Protein AF-0000000080392098 (afdb_homodimer)

Foldseek 3Di:
DPPPPVVVVVVVVVVVVVVVVVVVLQVLLVVLLVVLLVLLVVLQVQLVCQQVPVVVVVCLQQVPPPDVPCCVDDPVVVVSSVVSNVSSVVSNVVSVVSNVLSVDQDLVVSLVVLVVLLVVLVVVLVVLVCCLVPPVRPPDPSSVVVSVVSVVSNVVSVCCNPPNDSSSSGDDD/DPPPVVVVVVVVVVVVVVVVVVVVLQVLLVVLLVVLLVLLVVLQVQLVCQQPPVVVVVCLQQVPPPDVPCCVPDPVVVVSSVVSNVSSVVSNVVSVVSNVLSVDQDLVVSLVVLVVLLVVLVVVLVVLVCCLVPPPRPPDPSSVVVSVVSVVSNVVSVCCNPPNDSSSSGDDD

Secondary structure (DSSP, 8-state):
-GGGHHHHHHHHHHHHHHHHHHHHHHHHHHHHHHHHHHHHHHHHHHHHHHHH-HHHHHHHHH--SS-TTGGG--HHHHHHHHHHHHHHHHHHHHHHHHHHHHT---HHHHHHHHHHHHHHHHHHHHHHHHHHHHS-----HHHHHHHHHHHHHHHHHHHHHHHS-GGGGS---/-GGGHHHHHHHHHHHHHHHHHHHHHHHHHHHHHHHHHHHHHHHHHHHHHHHH-HHHHHHHHH--SS-TTGGG--HHHHHHHHHHHHHHHHHHHHHHHHHHHHT---HHHHHHHHHHHHHHHHHHHHHHHHHHHHS-----HHHHHHHHHHHHHHHHHHHHHHHS-GGGGS---

Structure (mmCIF, N/CA/C/O backbone):
data_AF-0000000080392098-model_v1
#
loop_
_entity.id
_entity.type
_entity.pdbx_description
1 polymer 'Uncharacterized protein'
#
loop_
_atom_site.group_PDB
_atom_site.id
_atom_site.type_symbol
_atom_site.label_atom_id
_atom_site.label_alt_id
_atom_site.label_comp_id
_atom_site.label_asym_id
_atom_site.label_entity_id
_atom_site.label_seq_id
_atom_site.pdbx_PDB_ins_code
_atom_site.Cartn_x
_atom_site.Cartn_y
_atom_site.Cartn_z
_atom_site.occupancy
_atom_site.B_iso_or_equiv
_atom_site.auth_seq_id
_atom_site.auth_comp_id
_atom_site.auth_asym_id
_atom_site.auth_atom_id
_atom_site.pdbx_PDB_model_num
ATOM 1 N N . MET A 1 1 ? 36.844 56.594 5.672 1 34.72 1 MET A N 1
ATOM 2 C CA . MET A 1 1 ? 35.688 56.562 4.781 1 34.72 1 MET A CA 1
ATOM 3 C C . MET A 1 1 ? 35.5 55.188 4.164 1 34.72 1 MET A C 1
ATOM 5 O O . MET A 1 1 ? 34.594 55 3.354 1 34.72 1 MET A O 1
ATOM 9 N N . HIS A 1 2 ? 36.469 54.281 4.281 1 44.84 2 HIS A N 1
ATOM 10 C CA . HIS A 1 2 ? 36.5 53 3.561 1 44.84 2 HIS A CA 1
ATOM 11 C C . HIS A 1 2 ? 35.688 51.938 4.27 1 44.84 2 HIS A C 1
ATOM 13 O O . HIS A 1 2 ? 35.625 50.781 3.826 1 44.84 2 HIS A O 1
ATOM 19 N N . ARG A 1 3 ? 35.125 52.219 5.461 1 53.5 3 ARG A N 1
ATOM 20 C CA . ARG A 1 3 ? 34.469 51.125 6.16 1 53.5 3 ARG A CA 1
ATOM 21 C C . ARG A 1 3 ? 33.062 50.875 5.617 1 53.5 3 ARG A C 1
ATOM 23 O O . ARG A 1 3 ? 32.344 49.969 6.051 1 53.5 3 ARG A O 1
ATOM 30 N N . MET A 1 4 ? 32.562 51.875 4.793 1 52.41 4 MET A N 1
ATOM 31 C CA . MET A 1 4 ? 31.156 51.719 4.441 1 52.41 4 MET A CA 1
ATOM 32 C C . MET A 1 4 ? 30.969 50.656 3.363 1 52.41 4 MET A C 1
ATOM 34 O O . MET A 1 4 ? 29.844 50.312 3.018 1 52.41 4 MET A O 1
ATOM 38 N N . SER A 1 5 ? 32 50.219 2.641 1 55.28 5 SER A N 1
ATOM 39 C CA . SER A 1 5 ? 31.75 49.406 1.457 1 55.28 5 SER A CA 1
ATOM 40 C C . SER A 1 5 ? 31.562 47.938 1.829 1 55.28 5 SER A C 1
ATOM 42 O O . SER A 1 5 ? 31.078 47.156 1.015 1 55.28 5 SER A O 1
ATOM 44 N N . SER A 1 6 ? 31.938 47.562 3.096 1 61.12 6 SER A N 1
ATOM 45 C CA . SER A 1 6 ? 31.906 46.125 3.365 1 61.12 6 SER A CA 1
ATOM 46 C C . SER A 1 6 ? 30.5 45.688 3.795 1 61.12 6 SER A C 1
ATOM 48 O O . SER A 1 6 ? 30.141 44.5 3.611 1 61.12 6 SER A O 1
ATOM 50 N N . THR A 1 7 ? 29.641 46.75 4.277 1 60.69 7 THR A N 1
ATOM 51 C CA . THR A 1 7 ? 28.328 46.344 4.785 1 60.69 7 THR A CA 1
ATOM 52 C C . THR A 1 7 ? 27.344 46.125 3.641 1 60.69 7 THR A C 1
ATOM 54 O O . THR A 1 7 ? 26.516 45.188 3.705 1 60.69 7 THR A O 1
ATOM 57 N N . SER A 1 8 ? 27.578 46.812 2.451 1 58.72 8 SER A N 1
ATOM 58 C CA . SER A 1 8 ? 26.641 46.688 1.34 1 58.72 8 SER A CA 1
ATOM 59 C C . SER A 1 8 ? 26.844 45.375 0.598 1 58.72 8 SER A C 1
ATOM 61 O O . SER A 1 8 ? 25.875 44.781 0.132 1 58.72 8 SER A O 1
ATOM 63 N N . ALA A 1 9 ? 28.078 44.938 0.592 1 60.53 9 ALA A N 1
ATOM 64 C CA . ALA A 1 9 ? 28.391 43.719 -0.122 1 60.53 9 ALA A CA 1
ATOM 65 C C . ALA A 1 9 ? 27.859 42.5 0.635 1 60.53 9 ALA A C 1
ATOM 67 O O . ALA A 1 9 ? 27.406 41.531 0.025 1 60.53 9 ALA A O 1
ATOM 68 N N . ARG A 1 10 ? 27.75 42.625 1.92 1 59.28 10 ARG A N 1
ATOM 69 C CA . ARG A 1 10 ? 27.25 41.5 2.709 1 59.28 10 ARG A CA 1
ATOM 70 C C . ARG A 1 10 ? 25.734 41.375 2.602 1 59.28 10 ARG A C 1
ATOM 72 O O . ARG A 1 10 ? 25.188 40.281 2.557 1 59.28 10 ARG A O 1
ATOM 79 N N . ALA A 1 11 ? 25.094 42.562 2.414 1 61.44 11 ALA A N 1
ATOM 80 C CA . ALA A 1 11 ? 23.641 42.531 2.297 1 61.44 11 ALA A CA 1
ATOM 81 C C . ALA A 1 11 ? 23.203 41.969 0.951 1 61.44 11 ALA A C 1
ATOM 83 O O . ALA A 1 11 ? 22.219 41.219 0.872 1 61.44 11 ALA A O 1
ATOM 84 N N . HIS A 1 12 ? 23.953 42.156 -0.129 1 59.38 12 HIS A N 1
ATOM 85 C CA . HIS A 1 12 ? 23.625 41.625 -1.442 1 59.38 12 HIS A CA 1
ATOM 86 C C . HIS A 1 12 ? 23.906 40.125 -1.505 1 59.38 12 HIS A C 1
ATOM 88 O O . HIS A 1 12 ? 23.156 39.375 -2.145 1 59.38 12 HIS A O 1
ATOM 94 N N . SER A 1 13 ? 24.875 39.719 -0.679 1 59.41 13 SER A N 1
ATOM 95 C CA . SER A 1 13 ? 25.203 38.281 -0.704 1 59.41 13 SER A CA 1
ATOM 96 C C . SER A 1 13 ? 24.172 37.469 0.091 1 59.41 13 SER A C 1
ATOM 98 O O . SER A 1 13 ? 23.828 36.375 -0.297 1 59.41 13 SER A O 1
ATOM 100 N N . SER A 1 14 ? 23.688 38.125 1.201 1 58.5 14 SER A N 1
ATOM 101 C CA . SER A 1 14 ? 22.734 37.375 2.023 1 58.5 14 SER A CA 1
ATOM 102 C C . SER A 1 14 ? 21.375 37.25 1.323 1 58.5 14 SER A C 1
ATOM 104 O O . SER A 1 14 ? 20.719 36.219 1.419 1 58.5 14 SER A O 1
ATOM 106 N N . THR A 1 15 ? 21 38.344 0.592 1 59.75 15 THR A N 1
ATOM 107 C CA . THR A 1 15 ? 19.734 38.312 -0.123 1 59.75 15 THR A CA 1
ATOM 108 C C . THR A 1 15 ? 19.797 37.344 -1.302 1 59.75 15 THR A C 1
ATOM 110 O O . THR A 1 15 ? 18.844 36.625 -1.582 1 59.75 15 THR A O 1
ATOM 113 N N . PHE A 1 16 ? 20.984 37.344 -2.021 1 55.75 16 PHE A N 1
ATOM 114 C CA . PHE A 1 16 ? 21.141 36.438 -3.148 1 55.75 16 PHE A CA 1
ATOM 115 C C . PHE A 1 16 ? 21.172 34.969 -2.676 1 55.75 16 PHE A C 1
ATOM 117 O O . PHE A 1 16 ? 20.547 34.094 -3.285 1 55.75 16 PHE A O 1
ATOM 124 N N . SER A 1 17 ? 21.797 34.75 -1.521 1 54.59 17 SER A N 1
ATOM 125 C CA . SER A 1 17 ? 21.891 33.406 -0.989 1 54.59 17 SER A CA 1
ATOM 126 C C . SER A 1 17 ? 20.547 32.906 -0.459 1 54.59 17 SER A C 1
ATOM 128 O O . SER A 1 17 ? 20.156 31.766 -0.704 1 54.59 17 SER A O 1
ATOM 130 N N . ALA A 1 18 ? 19.875 33.875 0.131 1 55.78 18 ALA A N 1
ATOM 131 C CA . ALA A 1 18 ? 18.562 33.5 0.654 1 55.78 18 ALA A CA 1
ATOM 132 C C . ALA A 1 18 ? 17.562 33.25 -0.478 1 55.78 18 ALA A C 1
ATOM 134 O O . ALA A 1 18 ? 16.781 32.312 -0.435 1 55.78 18 ALA A O 1
ATOM 135 N N . GLY A 1 19 ? 17.562 34.094 -1.526 1 52.34 19 GLY A N 1
ATOM 136 C CA . GLY A 1 19 ? 16.719 33.938 -2.697 1 52.34 19 GLY A CA 1
ATOM 137 C C . GLY A 1 19 ? 17 32.625 -3.451 1 52.34 19 GLY A C 1
ATOM 138 O O . GLY A 1 19 ? 16.062 31.953 -3.887 1 52.34 19 GLY A O 1
ATOM 139 N N . SER A 1 20 ? 18.281 32.375 -3.678 1 55.34 20 SER A N 1
ATOM 140 C CA . SER A 1 20 ? 18.688 31.156 -4.355 1 55.34 20 SER A CA 1
ATOM 141 C C . SER A 1 20 ? 18.25 29.922 -3.572 1 55.34 20 SER A C 1
ATOM 143 O O . SER A 1 20 ? 17.766 28.953 -4.152 1 55.34 20 SER A O 1
ATOM 145 N N . PHE A 1 21 ? 18.5 30.047 -2.305 1 52.41 21 PHE A N 1
ATOM 146 C CA . PHE A 1 21 ? 18.125 28.938 -1.448 1 52.41 21 PHE A CA 1
ATOM 147 C C . PHE A 1 21 ? 16.609 28.734 -1.441 1 52.41 21 PHE A C 1
ATOM 149 O O . PHE A 1 21 ? 16.109 27.609 -1.536 1 52.41 21 PHE A O 1
ATOM 156 N N . PHE A 1 22 ? 15.891 29.891 -1.349 1 56 22 PHE A N 1
ATOM 157 C CA . PHE A 1 22 ? 14.43 29.859 -1.368 1 56 22 PHE A CA 1
ATOM 158 C C . PHE A 1 22 ? 13.922 29.375 -2.723 1 56 22 PHE A C 1
ATOM 160 O O . PHE A 1 22 ? 12.93 28.656 -2.799 1 56 22 PHE A O 1
ATOM 167 N N . GLY A 1 23 ? 14.562 29.844 -3.797 1 56.72 23 GLY A N 1
ATOM 168 C CA . GLY A 1 23 ? 14.227 29.359 -5.125 1 56.72 23 GLY A CA 1
ATOM 169 C C . GLY A 1 23 ? 14.445 27.875 -5.293 1 56.72 23 GLY A C 1
ATOM 170 O O . GLY A 1 23 ? 13.617 27.188 -5.895 1 56.72 23 GLY A O 1
ATOM 171 N N . GLN A 1 24 ? 15.539 27.406 -4.758 1 59.41 24 GLN A N 1
ATOM 172 C CA . GLN A 1 24 ? 15.867 25.984 -4.828 1 59.41 24 GLN A CA 1
ATOM 173 C C . GLN A 1 24 ? 14.867 25.156 -4.031 1 59.41 24 GLN A C 1
ATOM 175 O O . GLN A 1 24 ? 14.445 24.094 -4.48 1 59.41 24 GLN A O 1
ATOM 180 N N . GLY A 1 25 ? 14.547 25.766 -2.898 1 64.06 25 GLY A N 1
ATOM 181 C CA . GLY A 1 25 ? 13.555 25.078 -2.078 1 64.06 25 GLY A CA 1
ATOM 182 C C . GLY A 1 25 ? 12.195 24.984 -2.748 1 64.06 25 GLY A C 1
ATOM 183 O O . GLY A 1 25 ? 11.531 23.953 -2.652 1 64.06 25 GLY A O 1
ATOM 184 N N . ARG A 1 26 ? 11.836 26.125 -3.393 1 73.56 26 ARG A N 1
ATOM 185 C CA . ARG A 1 26 ? 10.547 26.141 -4.086 1 73.56 26 ARG A CA 1
ATOM 186 C C . ARG A 1 26 ? 10.555 25.156 -5.254 1 73.56 26 ARG A C 1
ATOM 188 O O . ARG A 1 26 ? 9.555 24.469 -5.504 1 73.56 26 ARG A O 1
ATOM 195 N N . ASP A 1 27 ? 11.664 25.203 -5.91 1 77.75 27 ASP A N 1
ATOM 196 C CA . ASP A 1 27 ? 11.766 24.281 -7.039 1 77.75 27 ASP A CA 1
ATOM 197 C C . ASP A 1 27 ? 11.734 22.828 -6.566 1 77.75 27 ASP A C 1
ATOM 199 O O . ASP A 1 27 ? 11.094 21.984 -7.191 1 77.75 27 ASP A O 1
ATOM 203 N N . ALA A 1 28 ? 12.422 22.609 -5.516 1 77.44 28 ALA A N 1
ATOM 204 C CA . ALA A 1 28 ? 12.453 21.25 -4.961 1 77.44 28 ALA A CA 1
ATOM 205 C C . ALA A 1 28 ? 11.062 20.812 -4.512 1 77.44 28 ALA A C 1
ATOM 207 O O . ALA A 1 28 ? 10.672 19.656 -4.699 1 77.44 28 ALA A O 1
ATOM 208 N N . LYS A 1 29 ? 10.344 21.75 -4.031 1 82.25 29 LYS A N 1
ATOM 209 C CA . LYS A 1 29 ? 8.969 21.453 -3.615 1 82.25 29 LYS A CA 1
ATOM 210 C C . LYS A 1 29 ? 8.094 21.109 -4.812 1 82.25 29 LYS A C 1
ATOM 212 O O . LYS A 1 29 ? 7.281 20.188 -4.75 1 82.25 29 LYS A O 1
ATOM 217 N N . LYS A 1 30 ? 8.25 21.906 -5.777 1 84.88 30 LYS A N 1
ATOM 218 C CA . LYS A 1 30 ? 7.488 21.641 -6.996 1 84.88 30 LYS A CA 1
ATOM 219 C C . LYS A 1 30 ? 7.859 20.281 -7.586 1 84.88 30 LYS A C 1
ATOM 221 O O . LYS A 1 30 ? 7 19.578 -8.117 1 84.88 30 LYS A O 1
ATOM 226 N N . ARG A 1 31 ? 9.094 19.953 -7.473 1 85.12 31 ARG A N 1
ATOM 227 C CA . ARG A 1 31 ? 9.555 18.672 -8.008 1 85.12 31 ARG A CA 1
ATOM 228 C C . ARG A 1 31 ? 8.969 17.5 -7.215 1 85.12 31 ARG A C 1
ATOM 230 O O . ARG A 1 31 ? 8.539 16.516 -7.801 1 85.12 31 ARG A O 1
ATOM 237 N N . VAL A 1 32 ? 8.914 17.656 -5.945 1 86.56 32 VAL A N 1
ATOM 238 C CA . VAL A 1 32 ? 8.344 16.594 -5.121 1 86.56 32 VAL A CA 1
ATOM 239 C C . VAL A 1 32 ? 6.848 16.469 -5.406 1 86.56 32 VAL A C 1
ATOM 241 O O . VAL A 1 32 ? 6.324 15.359 -5.523 1 86.56 32 VAL A O 1
ATOM 244 N N . ASN A 1 33 ? 6.254 17.578 -5.578 1 89.44 33 ASN A N 1
ATOM 245 C CA . ASN A 1 33 ? 4.828 17.562 -5.895 1 89.44 33 ASN A CA 1
ATOM 246 C C . ASN A 1 33 ? 4.562 16.906 -7.246 1 89.44 33 ASN A C 1
ATOM 248 O O . ASN A 1 33 ? 3.578 16.188 -7.402 1 89.44 33 ASN A O 1
ATOM 252 N N . LYS A 1 34 ? 5.41 17.25 -8.148 1 89.69 34 LYS A N 1
ATOM 253 C CA . LYS A 1 34 ? 5.277 16.609 -9.461 1 89.69 34 LYS A CA 1
ATOM 254 C C . LYS A 1 34 ? 5.52 15.109 -9.367 1 89.69 34 LYS A C 1
ATOM 256 O O . LYS A 1 34 ? 4.809 14.32 -9.984 1 89.69 34 LYS A O 1
ATOM 261 N N . LEU A 1 35 ? 6.504 14.703 -8.648 1 90.31 35 LEU A N 1
ATOM 262 C CA . LEU A 1 35 ? 6.785 13.281 -8.438 1 90.31 35 LEU A CA 1
ATOM 263 C C . LEU A 1 35 ? 5.586 12.578 -7.812 1 90.31 35 LEU A C 1
ATOM 265 O O . LEU A 1 35 ? 5.184 11.508 -8.273 1 90.31 35 LEU A O 1
ATOM 269 N N . PHE A 1 36 ? 5.039 13.203 -6.809 1 92.75 36 PHE A N 1
ATOM 270 C CA . PHE A 1 36 ? 3.863 12.633 -6.164 1 92.75 36 PHE A CA 1
ATOM 271 C C . PHE A 1 36 ? 2.705 12.516 -7.145 1 92.75 36 PHE A C 1
ATOM 273 O O . PHE A 1 36 ? 1.995 11.508 -7.164 1 92.75 36 PHE A O 1
ATOM 280 N N . ALA A 1 37 ? 2.533 13.539 -7.969 1 92.81 37 ALA A N 1
ATOM 281 C CA . ALA A 1 37 ? 1.422 13.539 -8.922 1 92.81 37 ALA A CA 1
ATOM 282 C C . ALA A 1 37 ? 1.58 12.43 -9.953 1 92.81 37 ALA A C 1
ATOM 284 O O . ALA A 1 37 ? 0.632 11.688 -10.227 1 92.81 37 ALA A O 1
ATOM 285 N N . ILE A 1 38 ? 2.75 12.336 -10.477 1 92.88 38 ILE A N 1
ATOM 286 C CA . ILE A 1 38 ? 3.027 11.312 -11.477 1 92.88 38 ILE A CA 1
ATOM 287 C C . ILE A 1 38 ? 2.895 9.93 -10.844 1 92.88 38 ILE A C 1
ATOM 289 O O . ILE A 1 38 ? 2.25 9.039 -11.406 1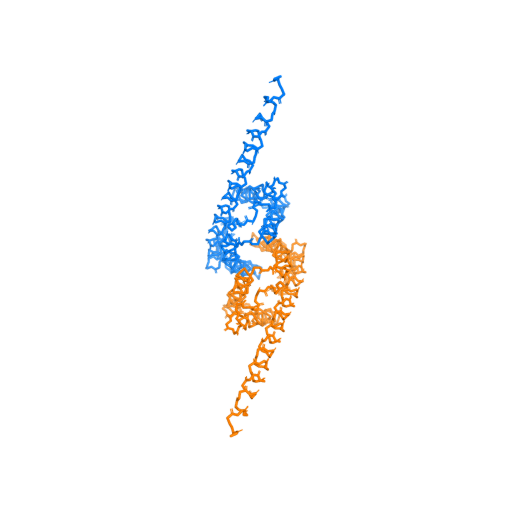 92.88 38 ILE A O 1
ATOM 293 N N . HIS A 1 39 ? 3.484 9.766 -9.727 1 93.94 39 HIS A N 1
ATOM 294 C CA . HIS A 1 39 ? 3.418 8.5 -9.016 1 93.94 39 HIS A CA 1
ATOM 295 C C . HIS A 1 39 ? 1.977 8.133 -8.672 1 93.94 39 HIS A C 1
ATOM 297 O O . HIS A 1 39 ? 1.569 6.98 -8.844 1 93.94 39 HIS A O 1
ATOM 303 N N . ALA A 1 40 ? 1.216 9.078 -8.219 1 94.88 40 ALA A N 1
ATOM 304 C CA . ALA A 1 40 ? -0.193 8.828 -7.93 1 94.88 40 ALA A CA 1
ATOM 305 C C . ALA A 1 40 ? -0.938 8.375 -9.188 1 94.88 40 ALA A C 1
ATOM 307 O O . ALA A 1 40 ? -1.761 7.461 -9.133 1 94.88 40 ALA A O 1
ATOM 308 N N . GLY A 1 41 ? -0.658 9.047 -10.336 1 94.44 41 GLY A N 1
ATOM 309 C CA . GLY A 1 41 ? -1.269 8.656 -11.594 1 94.44 41 GLY A CA 1
ATOM 310 C C . GLY A 1 41 ? -0.923 7.242 -12.016 1 94.44 41 GLY A C 1
ATOM 311 O O . GLY A 1 41 ? -1.798 6.484 -12.438 1 94.44 41 GLY A O 1
ATOM 312 N N . ILE A 1 42 ? 0.282 6.883 -11.836 1 93.06 42 ILE A N 1
ATOM 313 C CA . ILE A 1 42 ? 0.743 5.543 -12.18 1 93.06 42 ILE A CA 1
ATOM 314 C C . ILE A 1 42 ? 0.081 4.516 -11.266 1 93.06 42 ILE A C 1
ATOM 316 O O . ILE A 1 42 ? -0.42 3.49 -11.734 1 93.06 42 ILE A O 1
ATOM 320 N N . MET A 1 43 ? 0.07 4.762 -10 1 94.06 43 MET A N 1
ATOM 321 C CA . MET A 1 43 ? -0.554 3.844 -9.047 1 94.06 43 MET A CA 1
ATOM 322 C C . MET A 1 43 ? -2.043 3.686 -9.344 1 94.06 43 MET A C 1
ATOM 324 O O . MET A 1 43 ? -2.592 2.59 -9.211 1 94.06 43 MET A O 1
ATOM 328 N N . PHE A 1 44 ? -2.615 4.766 -9.719 1 95.62 44 PHE A N 1
ATOM 329 C CA . PHE A 1 44 ? -4.035 4.691 -10.039 1 95.62 44 PHE A CA 1
ATOM 330 C C . PHE A 1 44 ? -4.273 3.787 -11.242 1 95.62 44 PHE A C 1
ATOM 332 O O . PHE A 1 44 ? -5.148 2.92 -11.203 1 95.62 44 PHE A O 1
ATOM 339 N N . THR A 1 45 ? -3.502 3.955 -12.273 1 94.75 45 THR A N 1
ATOM 340 C CA . THR A 1 45 ? -3.656 3.195 -13.508 1 94.75 45 THR A CA 1
ATOM 341 C C . THR A 1 45 ? -3.328 1.722 -13.281 1 94.75 45 THR A C 1
ATOM 343 O O . THR A 1 45 ? -4.105 0.842 -13.656 1 94.75 45 THR A O 1
ATOM 346 N N . LEU A 1 46 ? -2.236 1.427 -12.602 1 92.44 46 LEU A N 1
ATOM 347 C CA . LEU A 1 46 ? -1.839 0.051 -12.328 1 92.44 46 LEU A CA 1
ATOM 348 C C . LEU A 1 46 ? -2.816 -0.615 -11.367 1 92.44 46 LEU A C 1
ATOM 350 O O . LEU A 1 46 ? -3.076 -1.816 -11.477 1 92.44 46 LEU A O 1
ATOM 354 N N . GLY A 1 47 ? -3.236 0.199 -10.414 1 94.75 47 GLY A N 1
ATOM 355 C CA . GLY A 1 47 ? -4.23 -0.325 -9.484 1 94.75 47 GLY A CA 1
ATOM 356 C C . GLY A 1 47 ? -5.516 -0.749 -10.172 1 94.75 47 GLY A C 1
ATOM 357 O O . GLY A 1 47 ? -6.043 -1.829 -9.898 1 94.75 47 GLY A O 1
ATOM 358 N N . LEU A 1 48 ? -5.945 0.084 -11.031 1 94.56 48 LEU A N 1
ATOM 359 C CA . LEU A 1 48 ? -7.16 -0.235 -11.781 1 94.56 48 LEU A CA 1
ATOM 360 C C . LEU A 1 48 ? -6.957 -1.476 -12.641 1 94.56 48 LEU A C 1
ATOM 362 O O . LEU A 1 48 ? -7.797 -2.377 -12.648 1 94.56 48 LEU A O 1
ATOM 366 N N . LEU A 1 49 ? -5.871 -1.543 -13.289 1 93.06 49 LEU A N 1
ATOM 367 C CA . LEU A 1 49 ? -5.562 -2.678 -14.156 1 93.06 49 LEU A CA 1
ATOM 368 C C . LEU A 1 49 ? -5.453 -3.963 -13.344 1 93.06 49 LEU A C 1
ATOM 370 O O . LEU A 1 49 ? -5.988 -5 -13.734 1 93.06 49 LEU A O 1
ATOM 374 N N . SER A 1 50 ? -4.809 -3.906 -12.242 1 92.31 50 SER A N 1
ATOM 375 C CA . SER A 1 50 ? -4.586 -5.074 -11.398 1 92.31 50 SER A CA 1
ATOM 376 C C . SER A 1 50 ? -5.887 -5.539 -10.742 1 92.31 50 SER A C 1
ATOM 378 O O . SER A 1 50 ? -6.125 -6.742 -10.617 1 92.31 50 SER A O 1
ATOM 380 N N . ALA A 1 51 ? -6.711 -4.633 -10.375 1 92.69 51 ALA A N 1
ATOM 381 C CA . ALA A 1 51 ? -7.953 -4.973 -9.68 1 92.69 51 ALA A CA 1
ATOM 382 C C . ALA A 1 51 ? -8.977 -5.559 -10.648 1 92.69 51 ALA A C 1
ATOM 384 O O . ALA A 1 51 ? -9.68 -6.52 -10.312 1 92.69 51 ALA A O 1
ATOM 385 N N . LEU A 1 52 ? -9.008 -5.043 -11.836 1 92.06 52 LEU A N 1
ATOM 386 C CA . LEU A 1 52 ? -10.047 -5.434 -12.781 1 92.06 52 LEU A CA 1
ATOM 387 C C . LEU A 1 52 ? -9.539 -6.508 -13.742 1 92.06 52 LEU A C 1
ATOM 389 O O . LEU A 1 52 ? -10.305 -7.379 -14.164 1 92.06 52 LEU A O 1
ATOM 393 N N . PHE A 1 53 ? -8.266 -6.461 -14.094 1 90.94 53 PHE A N 1
ATOM 394 C CA . PHE A 1 53 ? -7.68 -7.375 -15.062 1 90.94 53 PHE A CA 1
ATOM 395 C C . PHE A 1 53 ? -6.387 -7.98 -14.531 1 90.94 53 PHE A C 1
ATOM 397 O O . PHE A 1 53 ? -5.32 -7.801 -15.117 1 90.94 53 PHE A O 1
ATOM 404 N N . PRO A 1 54 ? -6.562 -8.781 -13.477 1 86.75 54 PRO A N 1
ATOM 405 C CA . PRO A 1 54 ? -5.344 -9.336 -12.883 1 86.75 54 PRO A CA 1
ATOM 406 C C . PRO A 1 54 ? -4.555 -10.211 -13.859 1 86.75 54 PRO A C 1
ATOM 408 O O . PRO A 1 54 ? -3.34 -10.359 -13.719 1 86.75 54 PRO A O 1
ATOM 411 N N . GLU A 1 55 ? -5.172 -10.727 -14.922 1 84.31 55 GLU A N 1
ATOM 412 C CA . GLU A 1 55 ? -4.539 -11.602 -15.906 1 84.31 55 GLU A CA 1
ATOM 413 C C . GLU A 1 55 ? -3.453 -10.859 -16.688 1 84.31 55 GLU A C 1
ATOM 415 O O . GLU A 1 55 ? -2.445 -11.453 -17.062 1 84.31 55 GLU A O 1
ATOM 420 N N . VAL A 1 56 ? -3.658 -9.625 -16.859 1 80.81 56 VAL A N 1
ATOM 421 C CA . VAL A 1 56 ? -2.721 -8.82 -17.641 1 80.81 56 VAL A CA 1
ATOM 422 C C . VAL A 1 56 ? -1.374 -8.758 -16.922 1 80.81 56 VAL A C 1
ATOM 424 O O . VAL A 1 56 ? -0.33 -9.008 -17.531 1 80.81 56 VAL A O 1
ATOM 427 N N . LEU A 1 57 ? -1.456 -8.508 -15.68 1 79.69 57 LEU A N 1
ATOM 428 C CA . LEU A 1 57 ? -0.211 -8.352 -14.938 1 79.69 57 LEU A CA 1
ATOM 429 C C . LEU A 1 57 ? 0.462 -9.703 -14.711 1 79.69 57 LEU A C 1
ATOM 431 O O . LEU A 1 57 ? 1.69 -9.797 -14.742 1 79.69 57 LEU A O 1
ATOM 435 N N . VAL A 1 58 ? -0.36 -10.664 -14.492 1 78.94 58 VAL A N 1
ATOM 436 C CA . VAL A 1 58 ? 0.197 -12 -14.336 1 78.94 58 VAL A CA 1
ATOM 437 C C . VAL A 1 58 ? 0.891 -12.43 -15.625 1 78.94 58 VAL A C 1
ATOM 439 O O . VAL A 1 58 ? 1.971 -13.023 -15.586 1 78.94 58 VAL A O 1
ATOM 442 N N . TYR A 1 59 ? 0.256 -12.133 -16.703 1 75.38 59 TYR A N 1
ATOM 443 C CA . TYR A 1 59 ? 0.831 -12.461 -18 1 75.38 59 TYR A CA 1
ATOM 444 C C . TYR A 1 59 ? 2.145 -11.719 -18.219 1 75.38 59 TYR A C 1
ATOM 446 O O . TYR A 1 59 ? 3.113 -12.297 -18.719 1 75.38 59 TYR A O 1
ATOM 454 N N . LEU A 1 60 ? 2.115 -10.508 -17.859 1 71.81 60 LEU A N 1
ATOM 455 C CA . LEU A 1 60 ? 3.311 -9.695 -18.031 1 71.81 60 LEU A CA 1
ATOM 456 C C . LEU A 1 60 ? 4.473 -10.242 -17.203 1 71.81 60 LEU A C 1
ATOM 458 O O . LEU A 1 60 ? 5.625 -10.195 -17.641 1 71.81 60 LEU A O 1
ATOM 462 N N . LEU A 1 61 ? 4.113 -10.773 -16.109 1 70.06 61 LEU A N 1
ATOM 463 C CA . LEU A 1 61 ? 5.156 -11.273 -15.219 1 70.06 61 LEU A CA 1
ATOM 464 C C . LEU A 1 61 ? 5.52 -12.711 -15.578 1 70.06 61 LEU A C 1
ATOM 466 O O . LEU A 1 61 ? 6.625 -13.172 -15.266 1 70.06 61 LEU A O 1
ATOM 470 N N . HIS A 1 62 ? 4.559 -13.602 -15.922 1 64.62 62 HIS A N 1
ATOM 471 C CA . HIS A 1 62 ? 4.75 -15.016 -16.219 1 64.62 62 HIS A CA 1
ATOM 472 C C . HIS A 1 62 ? 5.055 -15.227 -17.703 1 64.62 62 HIS A C 1
ATOM 474 O O . HIS A 1 62 ? 5.703 -16.203 -18.078 1 64.62 62 HIS A O 1
ATOM 480 N N . HIS A 1 63 ? 5.328 -14.398 -18.656 1 51.56 63 HIS A N 1
ATOM 481 C CA . HIS A 1 63 ? 5.336 -14.555 -20.094 1 51.56 63 HIS A CA 1
ATOM 482 C C . HIS A 1 63 ? 5.152 -16.016 -20.5 1 51.56 63 HIS A C 1
ATOM 484 O O . HIS A 1 63 ? 5.41 -16.391 -21.641 1 51.56 63 HIS A O 1
ATOM 490 N N . SER A 1 64 ? 5.426 -17.031 -19.688 1 45.94 64 SER A N 1
ATOM 491 C CA . SER A 1 64 ? 5.555 -18.234 -20.484 1 45.94 64 SER A CA 1
ATOM 492 C C . SER A 1 64 ? 4.359 -18.422 -21.422 1 45.94 64 SER A C 1
ATOM 494 O O . SER A 1 64 ? 3.254 -17.969 -21.109 1 45.94 64 SER A O 1
ATOM 496 N N . SER A 1 65 ? 4.77 -18.469 -22.75 1 37.69 65 SER A N 1
ATOM 497 C CA . SER A 1 65 ? 4.023 -18.938 -23.906 1 37.69 65 SER A CA 1
ATOM 498 C C . SER A 1 65 ? 2.896 -19.875 -23.5 1 37.69 65 SER A C 1
ATOM 500 O O . SER A 1 65 ? 2.115 -20.312 -24.344 1 37.69 65 SER A O 1
ATOM 502 N N . ASP A 1 66 ? 3.154 -20.609 -22.5 1 40.09 66 ASP A N 1
ATOM 503 C CA . ASP A 1 66 ? 2.117 -21.625 -22.453 1 40.09 66 ASP A CA 1
ATOM 504 C C . ASP A 1 66 ? 0.755 -21.016 -22.141 1 40.09 66 ASP A C 1
ATOM 506 O O . ASP A 1 66 ? 0.66 -20.078 -21.344 1 40.09 66 ASP A O 1
ATOM 510 N N . GLY A 1 67 ? -0.121 -20.922 -23.062 1 35.75 67 GLY A N 1
ATOM 511 C CA . GLY A 1 67 ? -1.507 -20.516 -23.219 1 35.75 67 GLY A CA 1
ATOM 512 C C . GLY A 1 67 ? -2.191 -20.203 -21.891 1 35.75 67 GLY A C 1
ATOM 513 O O . GLY A 1 67 ? -1.824 -20.75 -20.859 1 35.75 67 GLY A O 1
ATOM 514 N N . PHE A 1 68 ? -2.605 -18.828 -21.688 1 40.59 68 PHE A N 1
ATOM 515 C CA . PHE A 1 68 ? -3.643 -18.453 -20.734 1 40.59 68 PHE A CA 1
ATOM 516 C C . PHE A 1 68 ? -4.438 -19.672 -20.297 1 40.59 68 PHE A C 1
ATOM 518 O O . PHE A 1 68 ? -5.438 -19.547 -19.594 1 40.59 68 PHE A O 1
ATOM 525 N N . HIS A 1 69 ? -4.277 -20.594 -21.172 1 36.09 69 HIS A N 1
ATOM 526 C CA . HIS A 1 69 ? -5.289 -21.641 -21.125 1 36.09 69 HIS A CA 1
ATOM 527 C C . HIS A 1 69 ? -5.41 -22.234 -19.719 1 36.09 69 HIS A C 1
ATOM 529 O O . HIS A 1 69 ? -6.336 -23 -19.438 1 36.09 69 HIS A O 1
ATOM 535 N N . SER A 1 70 ? -4.281 -22.516 -19.031 1 40.47 70 SER A N 1
ATOM 536 C CA . SER A 1 70 ? -4.691 -23.484 -18.031 1 40.47 70 SER A CA 1
ATOM 537 C C . SER A 1 70 ? -5.332 -22.812 -16.828 1 40.47 70 SER A C 1
ATOM 539 O O . SER A 1 70 ? -4.637 -22.422 -15.883 1 40.47 70 SER A O 1
ATOM 541 N N . ARG A 1 71 ? -6.105 -21.656 -16.984 1 44.28 71 ARG A N 1
ATOM 542 C CA . ARG A 1 71 ? -7.133 -21.375 -15.984 1 44.28 71 ARG A CA 1
ATOM 543 C C . ARG A 1 71 ? -7.234 -22.531 -14.977 1 44.28 71 ARG A C 1
ATOM 545 O O . ARG A 1 71 ? -7.836 -22.375 -13.914 1 44.28 71 ARG A O 1
ATOM 552 N N . HIS A 1 72 ? -6.992 -23.578 -15.672 1 39.78 72 HIS A N 1
ATOM 553 C CA . HIS A 1 72 ? -7.051 -24.812 -14.898 1 39.78 72 HIS A CA 1
ATOM 554 C C . HIS A 1 72 ? -5.879 -24.906 -13.922 1 39.78 72 HIS A C 1
ATOM 556 O O . HIS A 1 72 ? -5.559 -25.984 -13.43 1 39.78 72 HIS A O 1
ATOM 562 N N . GLU A 1 73 ? -4.953 -23.859 -14.148 1 50.25 73 GLU A N 1
ATOM 563 C CA . GLU A 1 73 ? -3.801 -24.109 -13.289 1 50.25 73 GLU A CA 1
ATOM 564 C C . GLU A 1 73 ? -4.219 -24.203 -11.82 1 50.25 73 GLU A C 1
ATOM 566 O O . GLU A 1 73 ? -5.281 -23.703 -11.445 1 50.25 73 GLU A O 1
ATOM 571 N N . GLY A 1 74 ? -3.623 -24.969 -11.133 1 59.53 74 GLY A N 1
ATOM 572 C CA . GLY A 1 74 ? -3.789 -25.453 -9.773 1 59.53 74 GLY A CA 1
ATOM 573 C C . GLY A 1 74 ? -4.07 -24.344 -8.773 1 59.53 74 GLY A C 1
ATOM 574 O O . GLY A 1 74 ? -4.398 -23.219 -9.156 1 59.53 74 GLY A O 1
ATOM 575 N N . GLY A 1 75 ? -4.297 -24.531 -7.762 1 66 75 GLY A N 1
ATOM 576 C CA . GLY A 1 75 ? -4.586 -23.75 -6.566 1 66 75 GLY A CA 1
ATOM 577 C C . GLY A 1 75 ? -3.695 -22.531 -6.422 1 66 75 GLY A C 1
ATOM 578 O O . GLY A 1 75 ? -4.168 -21.453 -6.07 1 66 75 GLY A O 1
ATOM 579 N N . THR A 1 76 ? -2.527 -22.578 -6.984 1 70.5 76 THR A N 1
ATOM 580 C CA . THR A 1 76 ? -1.569 -21.484 -6.797 1 70.5 76 THR A CA 1
ATOM 581 C C . THR A 1 76 ? -1.828 -20.359 -7.789 1 70.5 76 THR A C 1
ATOM 583 O O . THR A 1 76 ? -1.636 -19.188 -7.469 1 70.5 76 THR A O 1
ATOM 586 N N . ALA A 1 77 ? -2.277 -20.734 -9.008 1 73.62 77 ALA A N 1
ATOM 587 C CA . ALA A 1 77 ? -2.602 -19.703 -9.992 1 73.62 77 ALA A CA 1
ATOM 588 C C . ALA A 1 77 ? -3.742 -18.828 -9.5 1 73.62 77 ALA A C 1
ATOM 590 O O . ALA A 1 77 ? -3.721 -17.609 -9.695 1 73.62 77 ALA A O 1
ATOM 591 N N . ARG A 1 78 ? -4.617 -19.391 -8.898 1 78.06 78 ARG A N 1
ATOM 592 C CA . ARG A 1 78 ? -5.746 -18.641 -8.359 1 78.06 78 ARG A CA 1
ATOM 593 C C . ARG A 1 78 ? -5.285 -17.656 -7.289 1 78.06 78 ARG A C 1
ATOM 595 O O . ARG A 1 78 ? -5.797 -16.531 -7.207 1 78.06 78 ARG A O 1
ATOM 602 N N . VAL A 1 79 ? -4.301 -18.062 -6.527 1 79.5 79 VAL A N 1
ATOM 603 C CA . VAL A 1 79 ? -3.764 -17.203 -5.484 1 79.5 79 VAL A CA 1
ATOM 604 C C . VAL A 1 79 ? -3.092 -15.984 -6.125 1 79.5 79 VAL A C 1
ATOM 606 O O . VAL A 1 79 ? -3.209 -14.867 -5.621 1 79.5 79 VAL A O 1
ATOM 609 N N . ALA A 1 80 ? -2.502 -16.25 -7.223 1 82.69 80 ALA A N 1
ATOM 610 C CA . ALA A 1 80 ? -1.835 -15.148 -7.914 1 82.69 80 ALA A CA 1
ATOM 611 C C . ALA A 1 80 ? -2.846 -14.109 -8.391 1 82.69 80 ALA A C 1
ATOM 613 O O . ALA A 1 80 ? -2.631 -12.906 -8.234 1 82.69 80 ALA A O 1
ATOM 614 N N . PHE A 1 81 ? -3.992 -14.562 -8.867 1 84.06 81 PHE A N 1
ATOM 615 C CA . PHE A 1 81 ? -5 -13.648 -9.383 1 84.06 81 PHE A CA 1
ATOM 616 C C . PHE A 1 81 ? -5.656 -12.867 -8.25 1 84.06 81 PHE A C 1
ATOM 618 O O . PHE A 1 81 ? -5.84 -11.656 -8.352 1 84.06 81 PHE A O 1
ATOM 625 N N . VAL A 1 82 ? -5.906 -13.516 -7.242 1 84.44 82 VAL A N 1
ATOM 626 C CA . VAL A 1 82 ? -6.559 -12.867 -6.109 1 84.44 82 VAL A CA 1
ATOM 627 C C . VAL A 1 82 ? -5.602 -11.859 -5.469 1 84.44 82 VAL A C 1
ATOM 629 O O . VAL A 1 82 ? -6 -10.742 -5.129 1 84.44 82 VAL A O 1
ATOM 632 N N . THR A 1 83 ? -4.414 -12.25 -5.301 1 86.75 83 THR A N 1
ATOM 633 C CA . THR A 1 83 ? -3.428 -11.359 -4.699 1 86.75 83 THR A CA 1
ATOM 634 C C . THR A 1 83 ? -3.23 -10.109 -5.551 1 86.75 83 THR A C 1
ATOM 636 O O . THR A 1 83 ? -3.096 -9.008 -5.02 1 86.75 83 THR A O 1
ATOM 639 N N . MET A 1 84 ? -3.268 -10.305 -6.809 1 89.56 84 MET A N 1
ATOM 640 C CA . MET A 1 84 ? -3.109 -9.164 -7.699 1 89.56 84 MET A CA 1
ATOM 641 C C . MET A 1 84 ? -4.289 -8.203 -7.57 1 89.56 84 MET A C 1
ATOM 643 O O . MET A 1 84 ? -4.109 -6.984 -7.605 1 89.56 84 MET A O 1
ATOM 647 N N . ARG A 1 85 ? -5.445 -8.734 -7.473 1 91.19 85 ARG A N 1
ATOM 648 C CA . ARG A 1 85 ? -6.617 -7.887 -7.293 1 91.19 85 ARG A CA 1
ATOM 649 C C . ARG A 1 85 ? -6.523 -7.098 -5.988 1 91.19 85 ARG A C 1
ATOM 651 O O . ARG A 1 85 ? -6.809 -5.898 -5.961 1 91.19 85 ARG A O 1
ATOM 658 N N . VAL A 1 86 ? -6.113 -7.785 -4.965 1 90.12 86 VAL A N 1
ATOM 659 C CA . VAL A 1 86 ? -5.969 -7.145 -3.664 1 90.12 86 VAL A CA 1
ATOM 660 C C . VAL A 1 86 ? -4.895 -6.059 -3.736 1 90.12 86 VAL A C 1
ATOM 662 O O . VAL A 1 86 ? -5.09 -4.949 -3.232 1 90.12 86 VAL A O 1
ATOM 665 N N . PHE A 1 87 ? -3.828 -6.438 -4.387 1 92.38 87 PHE A N 1
ATOM 666 C CA . PHE A 1 87 ? -2.764 -5.461 -4.586 1 92.38 87 PHE A CA 1
ATOM 667 C C . PHE A 1 87 ? -3.283 -4.238 -5.332 1 92.38 87 PHE A C 1
ATOM 669 O O . PHE A 1 87 ? -2.973 -3.104 -4.969 1 92.38 87 PHE A O 1
ATOM 676 N N . GLY A 1 88 ? -4.059 -4.48 -6.281 1 93.56 88 GLY A N 1
ATOM 677 C CA . GLY A 1 88 ? -4.645 -3.385 -7.035 1 93.56 88 GLY A CA 1
ATOM 678 C C . GLY A 1 88 ? -5.516 -2.477 -6.191 1 93.56 88 GLY A C 1
ATOM 679 O O . GLY A 1 88 ? -5.453 -1.252 -6.316 1 93.56 88 GLY A O 1
ATOM 680 N N . CYS A 1 89 ? -6.324 -3.025 -5.367 1 93.12 89 CYS A N 1
ATOM 681 C CA . CYS A 1 89 ? -7.16 -2.24 -4.469 1 93.12 89 CYS A CA 1
ATOM 682 C C . CYS A 1 89 ? -6.309 -1.35 -3.57 1 93.12 89 CYS A C 1
ATOM 684 O O . CYS A 1 89 ? -6.641 -0.183 -3.35 1 93.12 89 CYS A O 1
ATOM 686 N N . PHE A 1 90 ? -5.254 -1.838 -3.113 1 93.75 90 PHE A N 1
ATOM 687 C CA . PHE A 1 90 ? -4.352 -1.074 -2.26 1 93.75 90 PHE A CA 1
ATOM 688 C C . PHE A 1 90 ? -3.68 0.045 -3.047 1 93.75 90 PHE A C 1
ATOM 690 O O . PHE A 1 90 ? -3.506 1.152 -2.535 1 93.75 90 PHE A O 1
ATOM 697 N N . LEU A 1 91 ? -3.293 -0.29 -4.262 1 94.31 91 LEU A N 1
ATOM 698 C CA . LEU A 1 91 ? -2.664 0.734 -5.09 1 94.31 91 LEU A CA 1
ATOM 699 C C . LEU A 1 91 ? -3.615 1.902 -5.324 1 94.31 91 LEU A C 1
ATOM 701 O O . LEU A 1 91 ? -3.199 3.062 -5.301 1 94.31 91 LEU A O 1
ATOM 705 N N . LEU A 1 92 ? -4.867 1.598 -5.52 1 94.19 92 LEU A N 1
ATOM 706 C CA . LEU A 1 92 ? -5.852 2.652 -5.73 1 94.19 92 LEU A CA 1
ATOM 707 C C . LEU A 1 92 ? -5.969 3.543 -4.496 1 94.19 92 LEU A C 1
ATOM 709 O O . LEU A 1 92 ? -6 4.77 -4.613 1 94.19 92 LEU A O 1
ATOM 713 N N . ALA A 1 93 ? -6.004 2.893 -3.381 1 92.38 93 ALA A N 1
ATOM 714 C CA . ALA A 1 93 ? -6.09 3.643 -2.129 1 92.38 93 ALA A CA 1
ATOM 715 C C . ALA A 1 9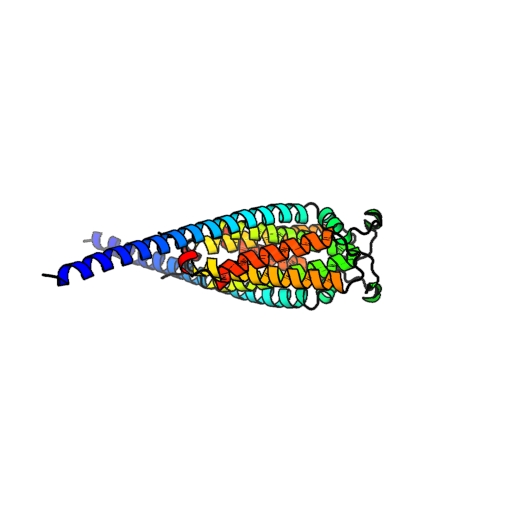3 ? -4.84 4.496 -1.915 1 92.38 93 ALA A C 1
ATOM 717 O O . ALA A 1 93 ? -4.934 5.648 -1.486 1 92.38 93 ALA A O 1
ATOM 718 N N . GLN A 1 94 ? -3.754 3.938 -2.211 1 92.62 94 GLN A N 1
ATOM 719 C CA . GLN A 1 94 ? -2.504 4.672 -2.049 1 92.62 94 GLN A CA 1
ATOM 720 C C . GLN A 1 94 ? -2.42 5.84 -3.025 1 92.62 94 GLN A C 1
ATOM 722 O O . GLN A 1 94 ? -1.851 6.887 -2.703 1 92.62 94 GLN A O 1
ATOM 727 N N . ALA A 1 95 ? -2.918 5.605 -4.215 1 94.69 95 ALA A N 1
ATOM 728 C CA . ALA A 1 95 ? -2.939 6.691 -5.195 1 94.69 95 ALA A CA 1
ATOM 729 C C . ALA A 1 95 ? -3.689 7.902 -4.652 1 94.69 95 ALA A C 1
ATOM 731 O O . ALA A 1 95 ? -3.219 9.039 -4.773 1 94.69 95 ALA A O 1
ATOM 732 N N . TYR A 1 96 ? -4.801 7.652 -4.051 1 94.19 96 TYR A N 1
ATOM 733 C CA . TYR A 1 96 ? -5.594 8.727 -3.469 1 94.19 96 TYR A CA 1
ATOM 734 C C . TYR A 1 96 ? -4.844 9.391 -2.318 1 94.19 96 TYR A C 1
ATOM 736 O O . TYR A 1 96 ? -4.801 10.625 -2.227 1 94.19 96 TYR A O 1
ATOM 744 N N . LEU A 1 97 ? -4.281 8.617 -1.436 1 91.88 97 LEU A N 1
ATOM 745 C CA . LEU A 1 97 ? -3.545 9.148 -0.295 1 91.88 97 LEU A CA 1
ATOM 746 C C . LEU A 1 97 ? -2.381 10.023 -0.758 1 91.88 97 LEU A C 1
ATOM 748 O O . LEU A 1 97 ? -2.16 11.109 -0.22 1 91.88 97 LEU A O 1
ATOM 752 N N . LEU A 1 98 ? -1.694 9.508 -1.718 1 92.19 98 LEU A N 1
ATOM 753 C CA . LEU A 1 98 ? -0.56 10.258 -2.244 1 92.19 98 LEU A CA 1
ATOM 754 C C . LEU A 1 98 ? -1.022 11.547 -2.91 1 92.19 98 LEU A C 1
ATOM 756 O O . LEU A 1 98 ? -0.357 12.578 -2.803 1 92.19 98 LEU A O 1
ATOM 760 N N . PHE A 1 99 ? -2.16 11.5 -3.547 1 92.19 99 PHE A N 1
ATOM 761 C CA . PHE A 1 99 ? -2.721 12.688 -4.191 1 92.19 99 PHE A CA 1
ATOM 762 C C . PHE A 1 99 ? -3.051 13.758 -3.16 1 92.19 99 PHE A C 1
ATOM 764 O O . PHE A 1 99 ? -2.781 14.938 -3.379 1 92.19 99 PHE A O 1
ATOM 771 N N . VAL A 1 100 ? -3.555 13.352 -2.059 1 90.62 100 VAL A N 1
ATOM 772 C CA . VAL A 1 100 ? -3.898 14.297 -1.001 1 90.62 100 VAL A CA 1
ATOM 773 C C . VAL A 1 100 ? -2.627 14.797 -0.322 1 90.62 100 VAL A C 1
ATOM 775 O O . VAL A 1 100 ? -2.523 15.977 0.022 1 90.62 100 VAL A O 1
ATOM 778 N N . LEU A 1 101 ? -1.724 13.891 -0.149 1 88.62 101 LEU A N 1
ATOM 779 C CA . LEU A 1 101 ? -0.454 14.242 0.479 1 88.62 101 LEU A CA 1
ATOM 780 C C . LEU A 1 101 ? 0.258 15.336 -0.309 1 88.62 101 LEU A C 1
ATOM 782 O O . LEU A 1 101 ? 0.938 16.188 0.274 1 88.62 101 LEU A O 1
ATOM 786 N N . ARG A 1 102 ? 0.108 15.25 -1.53 1 88.06 102 ARG A N 1
ATOM 787 C CA . ARG A 1 102 ? 0.718 16.234 -2.412 1 88.06 102 ARG A CA 1
ATOM 788 C C . ARG A 1 102 ? 0.291 17.656 -2.025 1 88.06 102 ARG A C 1
ATOM 790 O O . ARG A 1 102 ? 1.083 18.594 -2.119 1 88.06 102 ARG A O 1
ATOM 797 N N . GLY A 1 103 ? -0.944 17.828 -1.568 1 85.25 103 GLY A N 1
ATOM 798 C CA . GLY A 1 103 ? -1.461 19.141 -1.197 1 85.25 103 GLY A CA 1
ATOM 799 C C . GLY A 1 103 ? -1.332 19.438 0.285 1 85.25 103 GLY A C 1
ATOM 800 O O . GLY A 1 103 ? -1.719 20.516 0.746 1 85.25 103 GLY A O 1
ATOM 801 N N . GLY A 1 104 ? -0.727 18.453 0.96 1 80.62 104 GLY A N 1
ATOM 802 C CA . GLY A 1 104 ? -0.646 18.625 2.402 1 80.62 104 GLY A CA 1
ATOM 803 C C . GLY A 1 104 ? 0.484 19.547 2.83 1 80.62 104 GLY A C 1
ATOM 804 O O . GLY A 1 104 ? 1.465 19.719 2.102 1 80.62 104 GLY A O 1
ATOM 805 N N . THR A 1 105 ? 0.324 20.109 4.062 1 79.25 105 THR A N 1
ATOM 806 C CA . THR A 1 105 ? 1.29 21.094 4.539 1 79.25 105 THR A CA 1
ATOM 807 C C . THR A 1 105 ? 2.195 20.5 5.609 1 79.25 105 THR A C 1
ATOM 809 O O . THR A 1 105 ? 3.152 21.141 6.051 1 79.25 105 THR A O 1
ATOM 812 N N . ASP A 1 106 ? 1.926 19.297 5.961 1 84.44 106 ASP A N 1
ATOM 813 C CA . ASP A 1 106 ? 2.74 18.656 6.992 1 84.44 106 ASP A CA 1
ATOM 814 C C . ASP A 1 106 ? 4.039 18.109 6.406 1 84.44 106 ASP A C 1
ATOM 816 O O . ASP A 1 106 ? 4.035 17.062 5.762 1 84.44 106 ASP A O 1
ATOM 820 N N . GLY A 1 107 ? 5.129 18.828 6.656 1 83.94 107 GLY A N 1
ATOM 821 C CA . GLY A 1 107 ? 6.422 18.438 6.105 1 83.94 107 GLY A CA 1
ATOM 822 C C . GLY A 1 107 ? 6.902 17.094 6.582 1 83.94 107 GLY A C 1
ATOM 823 O O . GLY A 1 107 ? 7.543 16.344 5.828 1 83.94 107 GLY A O 1
ATOM 824 N N . ASN A 1 108 ? 6.605 16.766 7.82 1 84.19 108 ASN A N 1
ATOM 825 C CA . ASN A 1 108 ? 7.016 15.469 8.352 1 84.19 108 ASN A CA 1
ATOM 826 C C . ASN A 1 108 ? 6.332 14.32 7.625 1 84.19 108 ASN A C 1
ATOM 828 O O . ASN A 1 108 ? 6.961 13.297 7.336 1 84.19 108 ASN A O 1
ATOM 832 N N . MET A 1 109 ? 5.105 14.523 7.398 1 87 109 MET A N 1
ATOM 833 C CA . MET A 1 109 ? 4.359 13.484 6.688 1 87 109 MET A CA 1
ATOM 834 C C . MET A 1 109 ? 4.875 13.328 5.262 1 87 109 MET A C 1
ATOM 836 O O . MET A 1 109 ? 5.008 12.203 4.766 1 87 109 MET A O 1
ATOM 840 N N . ARG A 1 110 ? 5.133 14.37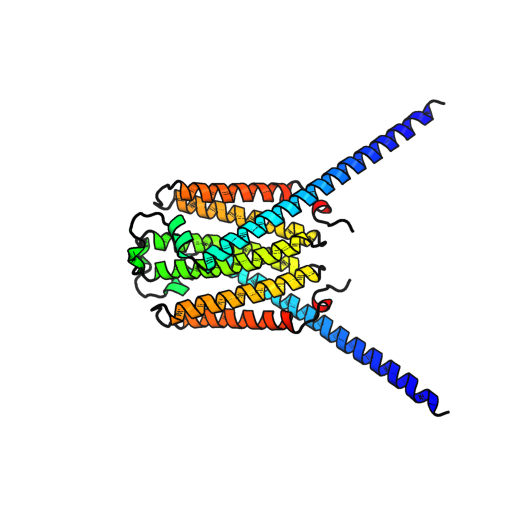5 4.645 1 88.94 110 ARG A N 1
ATOM 841 C CA . ARG A 1 110 ? 5.66 14.328 3.285 1 88.94 110 ARG A CA 1
ATOM 842 C C . ARG A 1 110 ? 7.027 13.648 3.252 1 88.94 110 ARG A C 1
ATOM 844 O O . ARG A 1 110 ? 7.312 12.859 2.348 1 88.94 110 ARG A O 1
ATOM 851 N N . ARG A 1 111 ? 7.809 13.953 4.191 1 89 111 ARG A N 1
ATOM 852 C CA . ARG A 1 111 ? 9.109 13.297 4.305 1 89 111 ARG A CA 1
ATOM 853 C C . ARG A 1 111 ? 8.953 11.805 4.543 1 89 111 ARG A C 1
ATOM 855 O O . ARG A 1 111 ? 9.664 10.992 3.936 1 89 111 ARG A O 1
ATOM 862 N N . ALA A 1 112 ? 8.109 11.492 5.391 1 89.94 112 ALA A N 1
ATOM 863 C CA . ALA A 1 112 ? 7.852 10.086 5.684 1 89.94 112 ALA A CA 1
ATOM 864 C C . ALA A 1 112 ? 7.398 9.344 4.43 1 89.94 112 ALA A C 1
ATOM 866 O O . ALA A 1 112 ? 7.781 8.188 4.211 1 89.94 112 ALA A O 1
ATOM 867 N N . ALA A 1 113 ? 6.551 9.984 3.668 1 91.5 113 ALA A N 1
ATOM 868 C CA . ALA A 1 113 ? 6.09 9.375 2.426 1 91.5 113 ALA A CA 1
ATOM 869 C C . ALA A 1 113 ? 7.258 9.109 1.479 1 91.5 113 ALA A C 1
ATOM 871 O O . ALA A 1 113 ? 7.375 8.023 0.913 1 91.5 113 ALA A O 1
ATOM 872 N N . VAL A 1 114 ? 8.078 10.102 1.338 1 91.88 114 VAL A N 1
ATOM 873 C CA . VAL A 1 114 ? 9.234 9.969 0.458 1 91.88 114 VAL A CA 1
ATOM 874 C C . VAL A 1 114 ? 10.133 8.836 0.947 1 91.88 114 VAL A C 1
ATOM 876 O O . VAL A 1 114 ? 10.562 7.992 0.157 1 91.88 114 VAL A O 1
ATOM 879 N N . GLN A 1 115 ? 10.375 8.781 2.193 1 91.94 115 GLN A N 1
ATOM 880 C CA . GLN A 1 115 ? 11.203 7.73 2.781 1 91.94 115 GLN A CA 1
ATOM 881 C C . GLN A 1 115 ? 10.531 6.363 2.641 1 91.94 115 GLN A C 1
ATOM 883 O O . GLN A 1 115 ? 11.203 5.367 2.359 1 91.94 115 GLN A O 1
ATOM 888 N N . SER A 1 116 ? 9.281 6.348 2.883 1 93.25 116 SER A N 1
ATOM 889 C CA . SER A 1 116 ? 8.539 5.098 2.773 1 93.25 116 SER A CA 1
ATOM 890 C C . SER A 1 116 ? 8.617 4.531 1.357 1 93.25 116 SER A C 1
ATOM 892 O O . SER A 1 116 ? 8.867 3.34 1.171 1 93.25 116 SER A O 1
ATOM 894 N N . TYR A 1 117 ? 8.445 5.383 0.388 1 94 117 TYR A N 1
ATOM 895 C CA . TYR A 1 117 ? 8.453 4.91 -0.991 1 94 117 TYR A CA 1
ATOM 896 C C . TYR A 1 117 ? 9.867 4.551 -1.436 1 94 117 TYR A C 1
ATOM 898 O O . TYR A 1 117 ? 10.062 3.633 -2.236 1 94 117 TYR A O 1
ATOM 906 N N . PHE A 1 118 ? 10.875 5.238 -0.899 1 93.44 118 PHE A N 1
ATOM 907 C CA . PHE A 1 118 ? 12.258 4.84 -1.155 1 93.44 118 PHE A CA 1
ATOM 908 C C . PHE A 1 118 ? 12.5 3.4 -0.708 1 93.44 118 PHE A C 1
ATOM 910 O O . PHE A 1 118 ? 13.016 2.586 -1.474 1 93.44 118 PHE A O 1
ATOM 917 N N . VAL A 1 119 ? 12.023 3.096 0.484 1 91.62 119 VAL A N 1
ATOM 918 C CA . VAL A 1 119 ? 12.227 1.768 1.053 1 91.62 119 VAL A CA 1
ATOM 919 C C . VAL A 1 119 ? 11.398 0.742 0.289 1 91.62 119 VAL A C 1
ATOM 921 O O . VAL A 1 119 ? 11.891 -0.329 -0.069 1 91.62 119 VAL A O 1
ATOM 924 N N . ALA A 1 120 ? 10.141 1.079 0.022 1 93.44 120 ALA A N 1
ATOM 925 C CA . ALA A 1 120 ? 9.242 0.165 -0.677 1 93.44 120 ALA A CA 1
ATOM 926 C C . ALA A 1 120 ? 9.789 -0.202 -2.053 1 93.44 120 ALA A C 1
ATOM 928 O O . ALA A 1 120 ? 9.875 -1.382 -2.398 1 93.44 120 ALA A O 1
ATOM 929 N N . PHE A 1 121 ? 10.203 0.784 -2.785 1 95.81 121 PHE A N 1
ATOM 930 C CA . PHE A 1 121 ? 10.68 0.535 -4.141 1 95.81 121 PHE A CA 1
ATOM 931 C C . PHE A 1 121 ? 12.062 -0.105 -4.121 1 95.81 121 PHE A C 1
ATOM 933 O O . PHE A 1 121 ? 12.383 -0.938 -4.973 1 95.81 121 PHE A O 1
ATOM 940 N N . GLY A 1 122 ? 12.875 0.276 -3.205 1 95.19 122 GLY A N 1
ATOM 941 C CA . GLY A 1 122 ? 14.164 -0.375 -3.059 1 95.19 122 GLY A CA 1
ATOM 942 C C . GLY A 1 122 ? 14.055 -1.855 -2.746 1 95.19 122 GLY A C 1
ATOM 943 O O . GLY A 1 122 ? 14.68 -2.684 -3.41 1 95.19 122 GLY A O 1
ATOM 944 N N . LEU A 1 123 ? 13.219 -2.182 -1.764 1 93.75 123 LEU A N 1
ATOM 945 C CA . LEU A 1 123 ? 13.008 -3.58 -1.403 1 93.75 123 LEU A CA 1
ATOM 946 C C . LEU A 1 123 ? 12.375 -4.348 -2.557 1 93.75 123 LEU A C 1
ATOM 948 O O . LEU A 1 123 ? 12.719 -5.508 -2.801 1 93.75 123 LEU A O 1
ATOM 952 N N . THR A 1 124 ? 11.445 -3.674 -3.258 1 93.44 124 THR A N 1
ATOM 953 C CA . THR A 1 124 ? 10.797 -4.289 -4.41 1 93.44 124 THR A CA 1
ATOM 954 C C . THR A 1 124 ? 11.82 -4.598 -5.504 1 93.44 124 THR A C 1
ATOM 956 O O . THR A 1 124 ? 11.805 -5.684 -6.086 1 93.44 124 THR A O 1
ATOM 959 N N . THR A 1 125 ? 12.672 -3.686 -5.781 1 93.94 125 THR A N 1
ATOM 960 C CA . THR A 1 125 ? 13.727 -3.895 -6.77 1 93.94 125 THR A CA 1
ATOM 961 C C . THR A 1 125 ? 14.578 -5.102 -6.398 1 93.94 125 THR A C 1
ATOM 963 O O . THR A 1 125 ? 14.859 -5.953 -7.242 1 93.94 125 THR A O 1
ATOM 966 N N . LEU A 1 126 ? 14.938 -5.188 -5.172 1 92.38 126 LEU A N 1
ATOM 967 C CA . LEU A 1 126 ? 15.766 -6.293 -4.703 1 92.38 126 LEU A CA 1
ATOM 968 C C . LEU A 1 126 ? 15.016 -7.617 -4.812 1 92.38 126 LEU A C 1
ATOM 970 O O . LEU A 1 126 ? 15.594 -8.625 -5.23 1 92.38 126 LEU A O 1
ATOM 974 N N . ALA A 1 127 ? 13.758 -7.633 -4.453 1 88.88 127 ALA A N 1
ATOM 975 C CA . ALA A 1 127 ? 12.945 -8.844 -4.523 1 88.88 127 ALA A CA 1
ATOM 976 C C . ALA A 1 127 ? 12.797 -9.328 -5.961 1 88.88 127 ALA A C 1
ATOM 978 O O . ALA A 1 127 ? 12.922 -10.523 -6.234 1 88.88 127 ALA A O 1
ATOM 979 N N . LEU A 1 128 ? 12.508 -8.43 -6.844 1 88 128 LEU A N 1
ATOM 980 C CA . LEU A 1 128 ? 12.336 -8.773 -8.25 1 88 128 LEU A CA 1
ATOM 981 C C . LEU A 1 128 ? 13.656 -9.227 -8.859 1 88 128 LEU A C 1
ATOM 983 O O . LEU A 1 128 ? 13.688 -10.172 -9.648 1 88 128 LEU A O 1
ATOM 987 N N . ALA A 1 129 ? 14.734 -8.531 -8.516 1 88.94 129 ALA A N 1
ATOM 988 C CA . ALA A 1 129 ? 16.047 -8.906 -9.016 1 88.94 129 ALA A CA 1
ATOM 989 C C . ALA A 1 129 ? 16.438 -10.305 -8.547 1 88.94 129 ALA A C 1
ATOM 991 O O . ALA A 1 129 ? 16.969 -11.109 -9.32 1 88.94 129 ALA A O 1
ATOM 992 N N . ARG A 1 130 ? 16.172 -10.562 -7.293 1 85.44 130 ARG A N 1
ATOM 993 C CA . ARG A 1 130 ? 16.469 -11.891 -6.75 1 85.44 130 ARG A CA 1
ATOM 994 C C . ARG A 1 130 ? 15.68 -12.961 -7.488 1 85.44 130 ARG A C 1
ATOM 996 O O . ARG A 1 130 ? 16.219 -14.023 -7.816 1 85.44 130 ARG A O 1
ATOM 1003 N N . ALA A 1 131 ? 14.398 -12.703 -7.691 1 82.75 131 ALA A N 1
ATOM 1004 C CA . ALA A 1 131 ? 13.555 -13.664 -8.398 1 82.75 131 ALA A CA 1
ATOM 1005 C C . ALA A 1 131 ? 14.078 -13.914 -9.812 1 82.75 131 ALA A C 1
ATOM 1007 O O . ALA A 1 131 ? 14.078 -15.047 -10.289 1 82.75 131 ALA A O 1
ATOM 1008 N N . GLN A 1 132 ? 14.5 -12.898 -10.461 1 82 132 GLN A N 1
ATOM 1009 C CA . GLN A 1 132 ? 15.008 -13 -11.82 1 82 132 GLN A CA 1
ATOM 1010 C C . GLN A 1 132 ? 16.328 -13.773 -11.859 1 82 132 GLN A C 1
ATOM 1012 O O . GLN A 1 132 ? 16.578 -14.531 -12.797 1 82 132 GLN A O 1
ATOM 1017 N N . LEU A 1 133 ? 17.109 -13.625 -10.953 1 82.75 133 LEU A N 1
ATOM 1018 C CA . LEU A 1 133 ? 18.438 -14.203 -10.953 1 82.75 133 LEU A CA 1
ATOM 1019 C C . LEU A 1 133 ? 18.406 -15.641 -10.43 1 82.75 133 LEU A C 1
ATOM 1021 O O . LEU A 1 133 ? 19.297 -16.438 -10.727 1 82.75 133 LEU A O 1
ATOM 1025 N N . THR A 1 134 ? 17.562 -15.93 -9.523 1 74.75 134 THR A N 1
ATOM 1026 C CA . THR A 1 134 ? 17.562 -17.234 -8.875 1 74.75 134 THR A CA 1
ATOM 1027 C C . THR A 1 134 ? 16.578 -18.172 -9.555 1 74.75 134 THR A C 1
ATOM 1029 O O . THR A 1 134 ? 16.719 -19.406 -9.477 1 74.75 134 THR A O 1
ATOM 1032 N N . GLU A 1 135 ? 15.539 -17.562 -9.867 1 62.72 135 GLU A N 1
ATOM 1033 C CA . GLU A 1 135 ? 14.508 -18.453 -10.391 1 62.72 135 GLU A CA 1
ATOM 1034 C C . GLU A 1 135 ? 14.625 -18.609 -11.906 1 62.72 135 GLU A C 1
ATOM 1036 O O . GLU A 1 135 ? 15.219 -17.766 -12.578 1 62.72 135 GLU A O 1
ATOM 1041 N N . ASP A 1 136 ? 14.695 -19.75 -12.383 1 57.94 136 ASP A N 1
ATOM 1042 C CA . ASP A 1 136 ? 14.719 -20.047 -13.805 1 57.94 136 ASP A CA 1
ATOM 1043 C C . ASP A 1 136 ? 13.68 -19.234 -14.562 1 57.94 136 ASP A C 1
ATOM 1045 O O . ASP A 1 136 ? 12.906 -19.766 -15.352 1 57.94 136 ASP A O 1
ATOM 1049 N N . MET A 1 137 ? 13.469 -18.062 -14.016 1 56.78 137 MET A N 1
ATOM 1050 C CA . MET A 1 137 ? 12.594 -17.219 -14.812 1 56.78 137 MET A CA 1
ATOM 1051 C C . MET A 1 137 ? 13.25 -16.859 -16.141 1 56.78 137 MET A C 1
ATOM 1053 O O . MET A 1 137 ? 14.438 -16.531 -16.188 1 56.78 137 MET A O 1
ATOM 1057 N N . PRO A 1 138 ? 12.602 -17.234 -17.172 1 55.34 138 PRO A N 1
ATOM 1058 C CA . PRO A 1 138 ? 13.227 -16.797 -18.422 1 55.34 138 PRO A CA 1
ATOM 1059 C C . PRO A 1 138 ? 13.586 -15.312 -18.406 1 55.34 138 PRO A C 1
ATOM 1061 O O . PRO A 1 138 ? 12.812 -14.492 -17.906 1 55.34 138 PRO A O 1
ATOM 1064 N N . VAL A 1 139 ? 14.859 -15.148 -18.438 1 55.09 139 VAL A N 1
ATOM 1065 C CA . VAL A 1 139 ? 15.32 -13.773 -18.594 1 55.09 139 VAL A CA 1
ATOM 1066 C C . VAL A 1 139 ? 14.484 -13.07 -19.656 1 55.09 139 VAL A C 1
ATOM 1068 O O . VAL A 1 139 ? 14.703 -13.273 -20.859 1 55.09 139 VAL A O 1
ATOM 1071 N N . ARG A 1 140 ? 13.336 -12.609 -19.281 1 67.12 140 ARG A N 1
ATOM 1072 C CA . ARG A 1 140 ? 12.516 -11.875 -20.25 1 67.12 140 ARG A CA 1
ATOM 1073 C C . ARG A 1 140 ? 12.742 -10.375 -20.125 1 67.12 140 ARG A C 1
ATOM 1075 O O . ARG A 1 140 ? 12.984 -9.867 -19.016 1 67.12 140 ARG A O 1
ATOM 1082 N N . LEU A 1 141 ? 12.836 -9.875 -21.281 1 69.94 141 LEU A N 1
ATOM 1083 C CA . LEU A 1 141 ? 13.023 -8.438 -21.375 1 69.94 141 LEU A CA 1
ATOM 1084 C C . LEU A 1 141 ? 11.984 -7.688 -20.547 1 69.94 141 LEU A C 1
ATOM 1086 O O . LEU A 1 141 ? 12.297 -6.664 -19.938 1 69.94 141 LEU A O 1
ATOM 1090 N N . SER A 1 142 ? 10.805 -8.297 -20.5 1 76.25 142 SER A N 1
ATOM 1091 C CA . SER A 1 142 ? 9.742 -7.621 -19.766 1 76.25 142 SER A CA 1
ATOM 1092 C C . SER A 1 142 ? 10.055 -7.562 -18.266 1 76.25 142 SER A C 1
ATOM 1094 O O . SER A 1 142 ? 9.828 -6.539 -17.625 1 76.25 142 SER A O 1
ATOM 1096 N N . ASN A 1 143 ? 10.68 -8.578 -17.781 1 79 143 ASN A N 1
ATOM 1097 C CA . ASN A 1 143 ? 11.008 -8.602 -16.359 1 79 143 ASN A CA 1
ATOM 1098 C C . ASN A 1 143 ? 12.078 -7.574 -16.016 1 79 143 ASN A C 1
ATOM 1100 O O . ASN A 1 143 ? 11.984 -6.891 -15 1 79 143 ASN A O 1
ATOM 1104 N N . TRP A 1 144 ? 12.977 -7.426 -16.938 1 84.56 144 TRP A N 1
ATOM 1105 C CA . TRP A 1 144 ? 14.055 -6.473 -16.688 1 84.56 144 TRP A CA 1
ATOM 1106 C C . TRP A 1 144 ? 13.539 -5.039 -16.75 1 84.56 144 TRP A C 1
ATOM 1108 O O . TRP A 1 144 ? 14.023 -4.164 -16.031 1 84.56 144 TRP A O 1
ATOM 1118 N N . LEU A 1 145 ? 12.547 -4.84 -17.609 1 84.19 145 LEU A N 1
ATOM 1119 C CA . LEU A 1 145 ? 11.953 -3.51 -17.672 1 84.19 145 LEU A CA 1
ATOM 1120 C C . LEU A 1 145 ? 11.25 -3.158 -16.375 1 84.19 145 LEU A C 1
ATOM 1122 O O . LEU A 1 145 ? 11.336 -2.021 -15.898 1 84.19 145 LEU A O 1
ATOM 1126 N N . VAL A 1 146 ? 10.633 -4.078 -15.812 1 84.88 146 VAL A N 1
ATOM 1127 C CA . VAL A 1 146 ? 9.953 -3.854 -14.547 1 84.88 146 VAL A CA 1
ATOM 1128 C C . VAL A 1 146 ? 10.977 -3.574 -13.445 1 84.88 146 VAL A C 1
ATOM 1130 O O . VAL A 1 146 ? 10.828 -2.621 -12.68 1 84.88 146 VAL A O 1
ATOM 1133 N N . ILE A 1 147 ? 12.016 -4.324 -13.461 1 89.94 147 ILE A N 1
ATOM 1134 C CA . ILE A 1 147 ? 13.062 -4.148 -12.461 1 89.94 147 ILE A CA 1
ATOM 1135 C C . ILE A 1 147 ? 13.703 -2.771 -12.609 1 89.94 147 ILE A C 1
ATOM 1137 O O . ILE A 1 147 ? 13.883 -2.051 -11.625 1 89.94 147 ILE A O 1
ATOM 1141 N N . LEU A 1 148 ? 13.977 -2.447 -13.852 1 90.38 148 LEU A N 1
ATOM 1142 C CA . LEU A 1 148 ? 14.602 -1.157 -14.125 1 90.38 148 LEU A CA 1
ATOM 1143 C C . LEU A 1 148 ? 13.68 -0.011 -13.719 1 90.38 148 LEU A C 1
ATOM 1145 O O . LEU A 1 148 ? 14.141 1.016 -13.219 1 90.38 148 LEU A O 1
ATOM 1149 N N . SER A 1 149 ? 12.406 -0.209 -13.938 1 90 149 SER A N 1
ATOM 1150 C CA . SER A 1 149 ? 11.438 0.821 -13.562 1 90 149 SER A CA 1
ATOM 1151 C C . SER A 1 149 ? 11.414 1.025 -12.055 1 90 149 SER A C 1
ATOM 1153 O O . SER A 1 149 ? 11.422 2.162 -11.578 1 90 149 SER A O 1
ATOM 1155 N N . PHE A 1 150 ? 11.453 -0.005 -11.336 1 92.12 150 PHE A N 1
ATOM 1156 C CA . PHE A 1 150 ? 11.445 0.126 -9.883 1 92.12 150 PHE A CA 1
ATOM 1157 C C . PHE A 1 150 ? 12.773 0.673 -9.383 1 92.12 150 PHE A C 1
ATOM 1159 O O . PHE A 1 150 ? 12.812 1.423 -8.406 1 92.12 150 PHE A O 1
ATOM 1166 N N . PHE A 1 151 ? 13.805 0.32 -10.055 1 93.56 151 PHE A N 1
ATOM 1167 C CA . PHE A 1 151 ? 15.109 0.868 -9.695 1 93.56 151 PHE A CA 1
ATOM 1168 C C . PHE A 1 151 ? 15.148 2.375 -9.922 1 93.56 151 PHE A C 1
ATOM 1170 O O . PHE A 1 151 ? 15.633 3.123 -9.07 1 93.56 151 PHE A O 1
ATOM 1177 N N . ALA A 1 152 ? 14.625 2.781 -11.008 1 91.75 152 ALA A N 1
ATOM 1178 C CA . ALA A 1 152 ? 14.562 4.207 -11.305 1 91.75 152 ALA A CA 1
ATOM 1179 C C . ALA A 1 152 ? 13.727 4.953 -10.266 1 91.75 152 ALA A C 1
ATOM 1181 O O . ALA A 1 152 ? 14.109 6.039 -9.82 1 91.75 152 ALA A O 1
ATOM 1182 N N . LEU A 1 153 ? 12.68 4.391 -9.883 1 91.31 153 LEU A N 1
ATOM 1183 C CA . LEU A 1 153 ? 11.844 5 -8.852 1 91.31 153 LEU A CA 1
ATOM 1184 C C . LEU A 1 153 ? 12.586 5.055 -7.516 1 91.31 153 LEU A C 1
ATOM 1186 O O . LEU A 1 153 ? 12.492 6.043 -6.785 1 91.31 153 LEU A O 1
ATOM 1190 N N . THR A 1 154 ? 13.266 3.988 -7.238 1 93.56 154 THR A N 1
ATOM 1191 C CA . THR A 1 154 ? 14.07 3.971 -6.023 1 93.56 154 THR A CA 1
ATOM 1192 C C . THR A 1 154 ? 15.055 5.137 -6.012 1 93.56 154 THR A C 1
ATOM 1194 O O . THR A 1 154 ? 15.164 5.855 -5.016 1 93.56 154 THR A O 1
ATOM 1197 N N . MET A 1 155 ? 15.641 5.348 -7.09 1 92.44 155 MET A N 1
ATOM 1198 C CA . MET A 1 155 ? 16.641 6.402 -7.18 1 92.44 155 MET A CA 1
ATOM 1199 C C . MET A 1 155 ? 16 7.781 -7.082 1 92.44 155 MET A C 1
ATOM 1201 O O . MET A 1 155 ? 16.547 8.688 -6.457 1 92.44 155 MET A O 1
ATOM 1205 N N . ALA A 1 156 ? 14.914 7.973 -7.656 1 89.69 156 ALA A N 1
ATOM 1206 C CA . ALA A 1 156 ? 14.203 9.25 -7.582 1 89.69 156 ALA A CA 1
ATOM 1207 C C . ALA A 1 156 ? 13.844 9.594 -6.141 1 89.69 156 ALA A C 1
ATOM 1209 O O . ALA A 1 156 ? 14.07 10.719 -5.691 1 89.69 156 ALA A O 1
ATOM 1210 N N . TYR A 1 157 ? 13.328 8.656 -5.461 1 92.31 157 TYR A N 1
ATOM 1211 C CA . TYR A 1 157 ? 12.938 8.914 -4.078 1 92.31 157 TYR A CA 1
ATOM 1212 C C . TYR A 1 157 ? 14.164 9.008 -3.176 1 92.31 157 TYR A C 1
ATOM 1214 O O . TYR A 1 157 ? 14.148 9.719 -2.172 1 92.31 157 TYR A O 1
ATOM 1222 N N . ALA A 1 158 ? 15.188 8.25 -3.496 1 89.81 158 ALA A N 1
ATOM 1223 C CA . ALA A 1 158 ? 16.438 8.359 -2.75 1 89.81 158 ALA A CA 1
ATOM 1224 C C . ALA A 1 158 ? 17 9.773 -2.826 1 89.81 158 ALA A C 1
ATOM 1226 O O . ALA A 1 158 ? 17.5 10.305 -1.83 1 89.81 158 ALA A O 1
ATOM 1227 N N . TRP A 1 159 ? 16.875 10.32 -3.947 1 86 159 TRP A N 1
ATOM 1228 C CA . TRP A 1 159 ? 17.375 11.68 -4.137 1 86 159 TRP A CA 1
ATOM 1229 C C . TRP A 1 159 ? 16.703 12.648 -3.172 1 86 159 TRP A C 1
ATOM 1231 O O . TRP A 1 159 ? 17.359 13.445 -2.514 1 86 159 TRP A O 1
ATOM 1241 N N . PHE A 1 160 ? 15.477 12.516 -2.99 1 85.44 160 PHE A N 1
ATOM 1242 C CA . PHE A 1 160 ? 14.734 13.43 -2.125 1 85.44 160 PHE A CA 1
ATOM 1243 C C . PHE A 1 160 ? 14.906 13.039 -0.66 1 85.44 160 PHE A C 1
ATOM 1245 O O . PHE A 1 160 ? 14.766 13.883 0.229 1 85.44 160 PHE A O 1
ATOM 1252 N N . SER A 1 161 ? 15.141 11.875 -0.38 1 79.62 161 SER A N 1
ATOM 1253 C CA . SER A 1 161 ? 15.289 11.422 0.998 1 79.62 161 SER A CA 1
ATOM 1254 C C . SER A 1 161 ? 16.641 11.852 1.578 1 79.62 161 SER A C 1
ATOM 1256 O O . SER A 1 161 ? 16.719 12.188 2.762 1 79.62 161 SER A O 1
ATOM 1258 N N . PHE A 1 162 ? 17.531 11.812 0.824 1 80.31 162 PHE A N 1
ATOM 1259 C CA . PHE A 1 162 ? 18.859 11.992 1.376 1 80.31 162 PHE A CA 1
ATOM 1260 C C . PHE A 1 162 ? 19.406 13.375 1.035 1 80.31 162 PHE A C 1
ATOM 1262 O O . PHE A 1 162 ? 20.297 13.883 1.722 1 80.31 162 PHE A O 1
ATOM 1269 N N . PHE A 1 163 ? 18.969 14.031 0.015 1 73.31 163 PHE A N 1
ATOM 1270 C CA . PHE A 1 163 ? 19.625 15.266 -0.412 1 73.31 163 PHE A CA 1
ATOM 1271 C C . PHE A 1 163 ? 18.703 16.469 -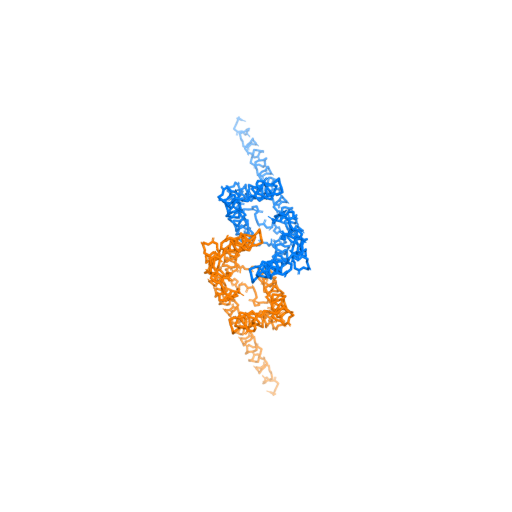0.186 1 73.31 163 PHE A C 1
ATOM 1273 O O . PHE A 1 163 ? 19.156 17.609 -0.247 1 73.31 163 PHE A O 1
ATOM 1280 N N . GLU A 1 164 ? 17.469 16.188 0.037 1 69.69 164 GLU A N 1
ATOM 1281 C CA . GLU A 1 164 ? 16.594 17.344 0.164 1 69.69 164 GLU A CA 1
ATOM 1282 C C . GLU A 1 164 ? 16.219 17.594 1.62 1 69.69 164 GLU A C 1
ATOM 1284 O O . GLU A 1 164 ? 16.047 16.641 2.393 1 69.69 164 GLU A O 1
ATOM 1289 N N . ARG A 1 165 ? 16.203 18.844 1.981 1 67.31 165 ARG A N 1
ATOM 1290 C CA . ARG A 1 165 ? 15.922 19.297 3.342 1 67.31 165 ARG A CA 1
ATOM 1291 C C . ARG A 1 165 ? 14.438 19.203 3.66 1 67.31 165 ARG A C 1
ATOM 1293 O O . ARG A 1 165 ? 13.609 19.125 2.754 1 67.31 165 ARG A O 1
ATOM 1300 N N . ILE A 1 166 ? 14.125 19.25 4.934 1 65 166 ILE A N 1
ATOM 1301 C CA . ILE A 1 166 ? 12.773 19.172 5.465 1 65 166 ILE A CA 1
ATOM 1302 C C . ILE A 1 166 ? 11.93 20.328 4.91 1 65 166 ILE A C 1
ATOM 1304 O O . ILE A 1 166 ? 10.742 20.156 4.645 1 65 166 ILE A O 1
ATOM 1308 N N . SER A 1 167 ? 12.547 21.484 4.691 1 69.69 167 SER A N 1
ATOM 1309 C CA . SER A 1 167 ? 11.828 22.656 4.23 1 69.69 167 SER A CA 1
ATOM 1310 C C . SER A 1 167 ? 11.172 22.406 2.873 1 69.69 167 SER A C 1
ATOM 1312 O O . SER A 1 167 ? 10.172 23.047 2.535 1 69.69 167 SER A O 1
ATOM 1314 N N . VAL A 1 168 ? 11.695 21.406 2.207 1 67.62 168 VAL A N 1
ATOM 1315 C CA . VAL A 1 168 ? 11.18 21.094 0.879 1 67.62 168 VAL A CA 1
ATOM 1316 C C . VAL A 1 168 ? 9.812 20.422 1.005 1 67.62 168 VAL A C 1
ATOM 1318 O O . VAL A 1 168 ? 8.992 20.484 0.087 1 67.62 168 VAL A O 1
ATOM 1321 N N . TYR A 1 169 ? 9.625 19.953 2.15 1 73.12 169 TYR A N 1
ATOM 1322 C CA . TYR A 1 169 ? 8.391 19.203 2.334 1 73.12 169 TYR A CA 1
ATOM 1323 C C . TYR A 1 169 ? 7.309 20.078 2.953 1 73.12 169 TYR A C 1
ATOM 1325 O O . TYR A 1 169 ? 6.148 19.656 3.057 1 73.12 169 TYR A O 1
ATOM 1333 N N . GLU A 1 170 ? 7.715 21.203 3.43 1 70.06 170 GLU A N 1
ATOM 1334 C CA . GLU A 1 170 ? 6.746 22.125 4.023 1 70.06 170 GLU A CA 1
ATOM 1335 C C . GLU A 1 170 ? 6.113 23.016 2.963 1 70.06 170 GLU A C 1
ATOM 1337 O O . GLU A 1 170 ? 6.805 23.516 2.068 1 70.06 170 GLU A O 1
ATOM 1342 N N . LEU A 1 171 ? 4.777 22.859 2.766 1 60.62 171 LEU A N 1
ATOM 1343 C CA . LEU A 1 171 ? 4.137 23.781 1.833 1 60.62 171 LEU A CA 1
ATOM 1344 C C . LEU A 1 171 ? 4.066 25.188 2.42 1 60.62 171 LEU A C 1
ATOM 1346 O O . LEU A 1 171 ? 3.885 25.359 3.629 1 60.62 171 LEU A O 1
ATOM 1350 N N . GLY A 1 172 ? 4.938 26.141 1.918 1 48.84 172 GLY A N 1
ATOM 1351 C CA . GLY A 1 172 ? 4.84 27.516 2.359 1 48.84 172 GLY A CA 1
ATOM 1352 C C . GLY A 1 172 ? 3.408 27.984 2.533 1 48.84 172 GLY A C 1
ATOM 1353 O O . GLY A 1 172 ? 2.535 27.656 1.731 1 48.84 172 GLY A O 1
ATOM 1354 N N . ARG A 1 173 ? 2.988 28.219 3.889 1 40.78 173 ARG A N 1
ATOM 1355 C CA . ARG A 1 173 ? 1.848 29.125 3.982 1 40.78 173 ARG A CA 1
ATOM 1356 C C . ARG A 1 173 ? 2.1 30.406 3.193 1 40.78 173 ARG A C 1
ATOM 1358 O O . ARG A 1 173 ? 3.24 30.859 3.078 1 40.78 173 A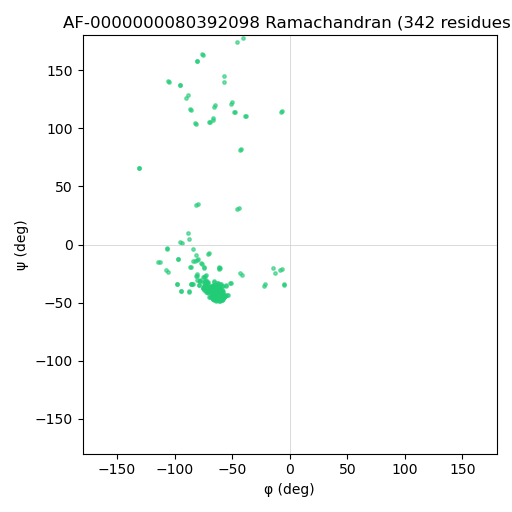RG A O 1
ATOM 1365 N N . MET B 1 1 ? -37.406 40.625 38.875 1 35.53 1 MET B N 1
ATOM 1366 C CA . MET B 1 1 ? -36.219 39.969 39.406 1 35.53 1 MET B CA 1
ATOM 1367 C C . MET B 1 1 ? -36 38.594 38.781 1 35.53 1 MET B C 1
ATOM 1369 O O . MET B 1 1 ? -35.094 37.875 39.188 1 35.53 1 MET B O 1
ATOM 1373 N N . HIS B 1 2 ? -36.969 38.062 38 1 45.91 2 HIS B N 1
ATOM 1374 C CA . HIS B 1 2 ? -37 36.719 37.5 1 45.91 2 HIS B CA 1
ATOM 1375 C C . HIS B 1 2 ? -36.125 36.562 36.25 1 45.91 2 HIS B C 1
ATOM 1377 O O . HIS B 1 2 ? -36.062 35.469 35.656 1 45.91 2 HIS B O 1
ATOM 1383 N N . ARG B 1 3 ? -35.594 37.656 35.656 1 53.88 3 ARG B N 1
ATOM 1384 C CA . ARG B 1 3 ? -34.906 37.469 34.375 1 53.88 3 ARG B CA 1
ATOM 1385 C C . ARG B 1 3 ? -33.5 36.938 34.594 1 53.88 3 ARG B C 1
ATOM 1387 O O . ARG B 1 3 ? -32.781 36.688 33.594 1 53.88 3 ARG B O 1
ATOM 1394 N N . MET B 1 4 ? -33 36.969 35.875 1 53.03 4 MET B N 1
ATOM 1395 C CA . MET B 1 4 ? -31.578 36.625 36 1 53.03 4 MET B CA 1
ATOM 1396 C C . MET B 1 4 ? -31.375 35.125 35.875 1 53.03 4 MET B C 1
ATOM 1398 O O . MET B 1 4 ? -30.234 34.656 35.844 1 53.03 4 MET B O 1
ATOM 1402 N N . SER B 1 5 ? -32.375 34.25 36 1 55.81 5 SER B N 1
ATOM 1403 C CA . SER B 1 5 ? -32.125 32.844 36.125 1 55.81 5 SER B CA 1
ATOM 1404 C C . SER B 1 5 ? -31.906 32.188 34.781 1 55.81 5 SER B C 1
ATOM 1406 O O . SER B 1 5 ? -31.438 31.031 34.719 1 55.81 5 SER B O 1
ATOM 1408 N N . SER B 1 6 ? -32.25 32.875 33.656 1 61.78 6 SER B N 1
ATOM 1409 C CA . SER B 1 6 ? -32.219 32.156 32.375 1 61.78 6 SER B CA 1
ATOM 1410 C C . SER B 1 6 ? -30.812 32.219 31.766 1 61.78 6 SER B C 1
ATOM 1412 O O . SER B 1 6 ? -30.422 31.344 30.984 1 61.78 6 SER B O 1
ATOM 1414 N N . THR B 1 7 ? -29.953 33.281 32.281 1 60.22 7 THR B N 1
ATOM 1415 C CA . THR B 1 7 ? -28.656 33.469 31.656 1 60.22 7 THR B CA 1
ATOM 1416 C C . THR B 1 7 ? -27.656 32.438 32.219 1 60.22 7 THR B C 1
ATOM 1418 O O . THR B 1 7 ? -26.812 31.922 31.484 1 60.22 7 THR B O 1
ATOM 1421 N N . SER B 1 8 ? -27.875 32.031 33.531 1 58.59 8 SER B N 1
ATOM 1422 C CA . SER B 1 8 ? -26.922 31.109 34.156 1 58.59 8 SER B CA 1
ATOM 1423 C C . SER B 1 8 ? -27.109 29.688 33.625 1 58.59 8 SER B C 1
ATOM 1425 O O . SER B 1 8 ? -26.125 28.938 33.5 1 58.59 8 SER B O 1
ATOM 1427 N N . ALA B 1 9 ? -28.328 29.406 33.312 1 60.22 9 ALA B N 1
ATOM 1428 C CA . ALA B 1 9 ? -28.609 28.047 32.812 1 60.22 9 ALA B CA 1
ATOM 1429 C C . ALA B 1 9 ? -28.078 27.859 31.406 1 60.22 9 ALA B C 1
ATOM 1431 O O . ALA B 1 9 ? -27.625 26.766 31.047 1 60.22 9 ALA B O 1
ATOM 1432 N N . ARG B 1 10 ? -27.969 28.922 30.688 1 59.38 10 ARG B N 1
ATOM 1433 C CA . ARG B 1 10 ? -27.469 28.812 29.328 1 59.38 10 ARG B CA 1
ATOM 1434 C C . ARG B 1 10 ? -25.953 28.672 29.297 1 59.38 10 ARG B C 1
ATOM 1436 O O . ARG B 1 10 ? -25.406 27.922 28.484 1 59.38 10 ARG B O 1
ATOM 1443 N N . ALA B 1 11 ? -25.281 29.297 30.297 1 61.53 11 ALA B N 1
ATOM 1444 C CA . ALA B 1 11 ? -23.828 29.203 30.344 1 61.53 11 ALA B CA 1
ATOM 1445 C C . ALA B 1 11 ? -23.391 27.812 30.781 1 61.53 11 ALA B C 1
ATOM 1447 O O . ALA B 1 11 ? -22.391 27.281 30.281 1 61.53 11 ALA B O 1
ATOM 1448 N N . HIS B 1 12 ? -24.141 27.125 31.641 1 60.88 12 HIS B N 1
ATOM 1449 C CA . HIS B 1 12 ? -23.797 25.781 32.094 1 60.88 12 HIS B CA 1
ATOM 1450 C C . HIS B 1 12 ? -24.062 24.75 31 1 60.88 12 HIS B C 1
ATOM 1452 O O . HIS B 1 12 ? -23.312 23.781 30.859 1 60.88 12 HIS B O 1
ATOM 1458 N N . SER B 1 13 ? -25.031 25.094 30.141 1 60.69 13 SER B N 1
ATOM 1459 C CA . SER B 1 13 ? -25.344 24.141 29.078 1 60.69 13 SER B CA 1
ATOM 1460 C C . SER B 1 13 ? -24.328 24.219 27.953 1 60.69 13 SER B C 1
ATOM 1462 O O . SER B 1 13 ? -23.969 23.203 27.359 1 60.69 13 SER B O 1
ATOM 1464 N N . SER B 1 14 ? -23.859 25.469 27.719 1 59.81 14 SER B N 1
ATOM 1465 C CA . SER B 1 14 ? -22.891 25.625 26.625 1 59.81 14 SER B CA 1
ATOM 1466 C C . SER B 1 14 ? -21.547 25.016 26.984 1 59.81 14 SER B C 1
ATOM 1468 O O . SER B 1 14 ? -20.875 24.406 26.156 1 59.81 14 SER B O 1
ATOM 1470 N N . THR B 1 15 ? -21.188 25.188 28.281 1 60.06 15 THR B N 1
ATOM 1471 C CA . THR B 1 15 ? -19.906 24.641 28.719 1 60.06 15 THR B CA 1
ATOM 1472 C C . THR B 1 15 ? -19.969 23.125 28.766 1 60.06 15 THR B C 1
ATOM 1474 O O . THR B 1 15 ? -19 22.453 28.406 1 60.06 15 THR B O 1
ATOM 1477 N N . PHE B 1 16 ? -21.125 22.562 29.219 1 56.53 16 PHE B N 1
ATOM 1478 C CA . PHE B 1 16 ? -21.281 21.109 29.281 1 56.53 16 PHE B CA 1
ATOM 1479 C C . PHE B 1 16 ? -21.297 20.516 27.875 1 56.53 16 PHE B C 1
ATOM 1481 O O . PHE B 1 16 ? -20.672 19.484 27.625 1 56.53 16 PHE B O 1
ATOM 1488 N N . SER B 1 17 ? -21.922 21.25 26.953 1 55.12 17 SER B N 1
ATOM 1489 C CA . SER B 1 17 ? -22.016 20.766 25.578 1 55.12 17 SER B CA 1
ATOM 1490 C C . SER B 1 17 ? -20.672 20.844 24.875 1 55.12 17 SER B C 1
ATOM 1492 O O . SER B 1 17 ? -20.266 19.906 24.172 1 55.12 17 SER B O 1
ATOM 1494 N N . ALA B 1 18 ? -19.984 21.922 25.219 1 56.19 18 ALA B N 1
ATOM 1495 C CA . ALA B 1 18 ? -18.672 22.094 24.625 1 56.19 18 ALA B CA 1
ATOM 1496 C C . ALA B 1 18 ? -17.672 21.094 25.188 1 56.19 18 ALA B C 1
ATOM 1498 O O . ALA B 1 18 ? -16.859 20.516 24.453 1 56.19 18 ALA B O 1
ATOM 1499 N N . GLY B 1 19 ? -17.688 20.812 26.484 1 53.22 19 GLY B N 1
ATOM 1500 C CA . GLY B 1 19 ? -16.844 19.828 27.125 1 53.22 19 GLY B CA 1
ATOM 1501 C C . GLY B 1 19 ? -17.094 18.406 26.641 1 53.22 19 GLY B C 1
ATOM 1502 O O . GLY B 1 19 ? -16.156 17.641 26.406 1 53.22 19 GLY B O 1
ATOM 1503 N N . SER B 1 20 ? -18.359 18.062 26.562 1 56.22 20 SER B N 1
ATOM 1504 C CA . SER B 1 20 ? -18.75 16.75 26.078 1 56.22 20 SER B CA 1
ATOM 1505 C C . SER B 1 20 ? -18.297 16.547 24.625 1 56.22 20 SER B C 1
ATOM 1507 O O . SER B 1 20 ? -17.797 15.477 24.266 1 56.22 20 SER B O 1
ATOM 1509 N N . PHE B 1 21 ? -18.547 17.594 23.891 1 53.06 21 PHE B N 1
ATOM 1510 C CA . PHE B 1 21 ? -18.141 17.531 22.5 1 53.06 21 PHE B CA 1
ATOM 1511 C C . PHE B 1 21 ? -16.641 17.422 22.359 1 53.06 21 PHE B C 1
ATOM 1513 O O . PHE B 1 21 ? -16.125 16.641 21.562 1 53.06 21 PHE B O 1
ATOM 1520 N N . PHE B 1 22 ? -15.945 18.25 23.188 1 56.28 22 PHE B N 1
ATOM 1521 C CA . PHE B 1 22 ? -14.484 18.219 23.188 1 56.28 22 PHE B CA 1
ATOM 1522 C C . PHE B 1 22 ? -13.969 16.891 23.703 1 56.28 22 PHE B C 1
ATOM 1524 O O . PHE B 1 22 ? -12.961 16.375 23.219 1 56.28 22 PHE B O 1
ATOM 1531 N N . GLY B 1 23 ? -14.617 16.359 24.75 1 57.94 23 GLY B N 1
ATOM 1532 C CA . GLY B 1 23 ? -14.266 15.031 25.25 1 57.94 23 GLY B CA 1
ATOM 1533 C C . GLY B 1 23 ? -14.453 13.938 24.219 1 57.94 23 GLY B C 1
ATOM 1534 O O . GLY B 1 23 ? -13.617 13.039 24.094 1 57.94 23 GLY B O 1
ATOM 1535 N N . GLN B 1 24 ? -15.547 14.023 23.516 1 60.81 24 GLN B N 1
ATOM 1536 C CA . GLN B 1 24 ? -15.844 13.047 22.469 1 60.81 24 GLN B CA 1
ATOM 1537 C C . GLN B 1 24 ? -14.828 13.133 21.328 1 60.81 24 GLN B C 1
ATOM 1539 O O . GLN B 1 24 ? -14.383 12.102 20.812 1 60.81 24 GLN B O 1
ATOM 1544 N N . GLY B 1 25 ? -14.523 14.391 21.062 1 64.75 25 GLY B N 1
ATOM 1545 C CA . GLY B 1 25 ? -13.523 14.586 20.016 1 64.75 25 GLY B CA 1
ATOM 1546 C C . GLY B 1 25 ? -12.164 14.031 20.391 1 64.75 25 GLY B C 1
ATOM 1547 O O . GLY B 1 25 ? -11.477 13.438 19.547 1 64.75 25 GLY B O 1
ATOM 1548 N N . ARG B 1 26 ? -11.805 14.281 21.672 1 73.81 26 ARG B N 1
ATOM 1549 C CA . ARG B 1 26 ? -10.516 13.773 22.141 1 73.81 26 ARG B CA 1
ATOM 1550 C C . ARG B 1 26 ? -10.5 12.25 22.141 1 73.81 26 ARG B C 1
ATOM 1552 O O . ARG B 1 26 ? -9.492 11.633 21.797 1 73.81 26 ARG B O 1
ATOM 1559 N N . ASP B 1 27 ? -11.602 11.766 22.578 1 78.19 27 ASP B N 1
ATOM 1560 C CA . ASP B 1 27 ? -11.688 10.305 22.609 1 78.19 27 ASP B CA 1
ATOM 1561 C C . ASP B 1 27 ? -11.641 9.734 21.188 1 78.19 27 ASP B C 1
ATOM 1563 O O . ASP B 1 27 ? -10.984 8.711 20.953 1 78.19 27 ASP B O 1
ATOM 1567 N N . ALA B 1 28 ? -12.328 10.391 20.344 1 78.25 28 ALA B N 1
ATOM 1568 C CA . ALA B 1 28 ? -12.344 9.953 18.953 1 78.25 28 ALA B CA 1
ATOM 1569 C C . ALA B 1 28 ? -10.945 10.031 18.328 1 78.25 28 ALA B C 1
ATOM 1571 O O . ALA B 1 28 ? -10.547 9.148 17.578 1 78.25 28 ALA B O 1
ATOM 1572 N N . LYS B 1 29 ? -10.25 10.992 18.734 1 82.31 29 LYS B N 1
ATOM 1573 C CA . LYS B 1 29 ? -8.883 11.148 18.266 1 82.31 29 LYS B CA 1
ATOM 1574 C C . LYS B 1 29 ? -7.992 10.016 18.781 1 82.31 29 LYS B C 1
ATOM 1576 O O . LYS B 1 29 ? -7.168 9.484 18.031 1 82.31 29 LYS B O 1
ATOM 1581 N N . LYS B 1 30 ? -8.148 9.797 20 1 85 30 LYS B N 1
ATOM 1582 C CA . LYS B 1 30 ? -7.383 8.703 20.594 1 85 30 LYS B CA 1
ATOM 1583 C C . LYS B 1 30 ? -7.73 7.371 19.922 1 85 30 LYS B C 1
ATOM 1585 O O . LYS B 1 30 ? -6.859 6.523 19.719 1 85 30 LYS B O 1
ATOM 1590 N N . ARG B 1 31 ? -8.953 7.223 19.594 1 85.25 31 ARG B N 1
ATOM 1591 C CA . ARG B 1 31 ? -9.398 5.988 18.953 1 85.25 31 ARG B CA 1
ATOM 1592 C C . ARG B 1 31 ? -8.805 5.848 17.562 1 85.25 31 ARG B C 1
ATOM 1594 O O . ARG B 1 31 ? -8.352 4.766 17.172 1 85.25 31 ARG B O 1
ATOM 1601 N N . VAL B 1 32 ? -8.766 6.93 16.859 1 86.56 32 VAL B N 1
ATOM 1602 C CA . VAL B 1 32 ? -8.188 6.883 15.516 1 86.56 32 VAL B CA 1
ATOM 1603 C C . VAL B 1 32 ? -6.691 6.602 15.609 1 86.56 32 VAL B C 1
ATOM 1605 O O . VAL B 1 32 ? -6.152 5.809 14.836 1 86.56 32 VAL B O 1
ATOM 1608 N N . ASN B 1 33 ? -6.105 7.191 16.578 1 89.5 33 ASN B N 1
ATOM 1609 C CA . ASN B 1 33 ? -4.68 6.957 16.781 1 89.5 33 ASN B CA 1
ATOM 1610 C C . ASN B 1 33 ? -4.395 5.504 17.141 1 89.5 33 ASN B C 1
ATOM 1612 O O . ASN B 1 33 ? -3.402 4.93 16.688 1 89.5 33 ASN B O 1
ATOM 1616 N N . LYS B 1 34 ? -5.238 5.023 17.984 1 89.81 34 LYS B N 1
ATOM 1617 C CA . LYS B 1 34 ? -5.09 3.615 18.344 1 89.81 34 LYS B CA 1
ATOM 1618 C C . LYS B 1 34 ? -5.316 2.719 17.125 1 89.81 34 LYS B C 1
ATOM 1620 O O . LYS B 1 34 ? -4.59 1.743 16.922 1 89.81 34 LYS B O 1
ATOM 1625 N N . LEU B 1 35 ? -6.293 2.988 16.344 1 90.5 35 LEU B N 1
ATOM 1626 C CA . LEU B 1 35 ? -6.562 2.236 15.117 1 90.5 35 LEU B CA 1
ATOM 1627 C C . LEU B 1 35 ? -5.359 2.273 14.188 1 90.5 35 LEU B C 1
ATOM 1629 O O . LEU B 1 35 ? -4.941 1.237 13.664 1 90.5 35 LEU B O 1
ATOM 1633 N N . PHE B 1 36 ? -4.824 3.453 14.016 1 92.88 36 PHE B N 1
ATOM 1634 C CA . PHE B 1 36 ? -3.646 3.598 13.172 1 92.88 36 PHE B CA 1
ATOM 1635 C C . PHE B 1 36 ? -2.482 2.781 13.719 1 92.88 36 PHE B C 1
ATOM 1637 O O . PHE B 1 36 ? -1.764 2.129 12.961 1 92.88 36 PHE B O 1
ATOM 1644 N N . ALA B 1 37 ? -2.324 2.797 15.031 1 93.06 37 ALA B N 1
ATOM 1645 C CA . ALA B 1 37 ? -1.21 2.084 15.648 1 93.06 37 ALA B CA 1
ATOM 1646 C C . ALA B 1 37 ? -1.352 0.577 15.461 1 93.06 37 ALA B C 1
ATOM 1648 O O . ALA B 1 37 ? -0.395 -0.101 15.078 1 93.06 37 ALA B O 1
ATOM 1649 N N . ILE B 1 38 ? -2.512 0.112 15.734 1 92.94 38 ILE B N 1
ATOM 1650 C CA . ILE B 1 38 ? -2.775 -1.315 15.586 1 92.94 38 ILE B CA 1
ATOM 1651 C C . ILE B 1 38 ? -2.633 -1.72 14.125 1 92.94 38 ILE B C 1
ATOM 1653 O O . ILE B 1 38 ? -1.976 -2.715 13.805 1 92.94 38 ILE B O 1
ATOM 1657 N N . HIS B 1 39 ? -3.234 -0.991 13.273 1 93.88 39 HIS B N 1
ATOM 1658 C CA . HIS B 1 39 ? -3.158 -1.258 11.844 1 93.88 39 HIS B CA 1
ATOM 1659 C C . HIS B 1 39 ? -1.717 -1.221 11.352 1 93.88 39 HIS B C 1
ATOM 1661 O O . HIS B 1 39 ? -1.296 -2.088 10.586 1 93.88 39 HIS B O 1
ATOM 1667 N N . ALA B 1 40 ? -0.954 -0.251 11.773 1 95 40 ALA B N 1
ATOM 1668 C CA . ALA B 1 40 ? 0.457 -0.179 11.398 1 95 40 ALA B CA 1
ATOM 1669 C C . ALA B 1 40 ? 1.212 -1.42 11.867 1 95 40 ALA B C 1
ATOM 1671 O O . ALA B 1 40 ? 2.041 -1.963 11.141 1 95 40 ALA B O 1
ATOM 1672 N N . GLY B 1 41 ? 0.931 -1.868 13.117 1 94.44 41 GLY B N 1
ATOM 1673 C CA . GLY B 1 41 ? 1.549 -3.076 13.641 1 94.44 41 GLY B CA 1
ATOM 1674 C C . GLY B 1 41 ? 1.215 -4.316 12.828 1 94.44 41 GLY B C 1
ATOM 1675 O O . GLY B 1 41 ? 2.096 -5.125 12.531 1 94.44 41 GLY B O 1
ATOM 1676 N N . ILE B 1 42 ? 0.014 -4.422 12.438 1 92.94 42 ILE B N 1
ATOM 1677 C CA . ILE B 1 42 ? -0.434 -5.555 11.633 1 92.94 42 ILE B CA 1
ATOM 1678 C C . ILE B 1 42 ? 0.238 -5.516 10.266 1 92.94 42 ILE B C 1
ATOM 1680 O O . ILE B 1 42 ? 0.75 -6.531 9.789 1 92.94 42 ILE B O 1
ATOM 1684 N N . MET B 1 43 ? 0.245 -4.391 9.633 1 93.94 43 MET B N 1
ATOM 1685 C CA . MET B 1 43 ? 0.878 -4.246 8.32 1 93.94 43 MET B CA 1
ATOM 1686 C C . MET B 1 43 ? 2.369 -4.562 8.398 1 93.94 43 MET B C 1
ATOM 1688 O O . MET B 1 43 ? 2.93 -5.164 7.484 1 93.94 43 MET B O 1
ATOM 1692 N N . PHE B 1 44 ? 2.932 -4.152 9.469 1 95.5 44 PHE B N 1
ATOM 1693 C CA . PHE B 1 44 ? 4.355 -4.43 9.633 1 95.5 44 PHE B CA 1
ATOM 1694 C C . PHE B 1 44 ? 4.609 -5.93 9.719 1 95.5 44 PHE B C 1
ATOM 1696 O O . PHE B 1 44 ? 5.492 -6.457 9.039 1 95.5 44 PHE B O 1
ATOM 1703 N N . THR B 1 45 ? 3.83 -6.613 10.516 1 94.75 45 THR B N 1
ATOM 1704 C CA . THR B 1 45 ? 3.994 -8.047 10.734 1 94.75 45 THR B CA 1
ATOM 1705 C C . THR B 1 45 ? 3.684 -8.828 9.461 1 94.75 45 THR B C 1
ATOM 1707 O O . THR B 1 45 ? 4.473 -9.68 9.039 1 94.75 45 THR B O 1
ATOM 1710 N N . LEU B 1 46 ? 2.602 -8.508 8.805 1 92.44 46 LEU B N 1
ATOM 1711 C CA . LEU B 1 46 ? 2.217 -9.195 7.574 1 92.44 46 LEU B CA 1
ATOM 1712 C C . LEU B 1 46 ? 3.195 -8.883 6.449 1 92.44 46 LEU B C 1
ATOM 1714 O O . LEU B 1 46 ? 3.467 -9.734 5.602 1 92.44 46 LEU B O 1
ATOM 1718 N N . GLY B 1 47 ? 3.6 -7.621 6.449 1 94.81 47 GLY B N 1
ATOM 1719 C CA . GLY B 1 47 ? 4.594 -7.246 5.457 1 94.81 47 GLY B CA 1
ATOM 1720 C C . GLY B 1 47 ? 5.887 -8.031 5.582 1 94.81 47 GLY B C 1
ATOM 1721 O O . GLY B 1 47 ? 6.426 -8.516 4.582 1 94.81 47 GLY B O 1
ATOM 1722 N N . LEU B 1 48 ? 6.32 -8.148 6.789 1 94.69 48 LEU B N 1
ATOM 1723 C CA . LEU B 1 48 ? 7.539 -8.914 7.031 1 94.69 48 LEU B CA 1
ATOM 1724 C C . LEU B 1 48 ? 7.352 -10.375 6.641 1 94.69 48 LEU B C 1
ATOM 1726 O O . LEU B 1 48 ? 8.203 -10.953 5.961 1 94.69 48 LEU B O 1
ATOM 1730 N N . LEU B 1 49 ? 6.262 -10.922 6.98 1 92.94 49 LEU B N 1
ATOM 1731 C CA . LEU B 1 49 ? 5.969 -12.312 6.668 1 92.94 49 LEU B CA 1
ATOM 1732 C C . LEU B 1 49 ? 5.871 -12.523 5.16 1 92.94 49 LEU B C 1
ATOM 1734 O O . LEU B 1 49 ? 6.418 -13.492 4.625 1 92.94 49 LEU B O 1
ATOM 1738 N N . SER B 1 50 ? 5.23 -11.656 4.492 1 92.5 50 SER B N 1
ATOM 1739 C CA . SER B 1 50 ? 5.02 -11.766 3.053 1 92.5 50 SER B CA 1
ATOM 1740 C C . SER B 1 50 ? 6.32 -11.555 2.285 1 92.5 50 SER B C 1
ATOM 1742 O O . SER B 1 50 ? 6.574 -12.227 1.283 1 92.5 50 SER B O 1
ATOM 1744 N N . ALA B 1 51 ? 7.133 -10.68 2.746 1 92.69 51 ALA B N 1
ATOM 1745 C CA . ALA B 1 51 ? 8.375 -10.359 2.049 1 92.69 51 ALA B CA 1
ATOM 1746 C C . ALA B 1 51 ? 9.406 -11.461 2.236 1 92.69 51 ALA B C 1
ATOM 1748 O O . ALA B 1 51 ? 10.125 -11.82 1.294 1 92.69 51 ALA B O 1
ATOM 1749 N N . LEU B 1 52 ? 9.438 -12.039 3.396 1 92 52 LEU B N 1
ATOM 1750 C CA . LEU B 1 52 ? 10.484 -13 3.715 1 92 52 LEU B CA 1
ATOM 1751 C C . LEU B 1 52 ? 9.992 -14.43 3.518 1 92 52 LEU B C 1
ATOM 1753 O O . LEU B 1 52 ? 10.766 -15.312 3.143 1 92 52 LEU B O 1
ATOM 1757 N N . PHE B 1 53 ? 8.727 -14.672 3.779 1 91 53 PHE B N 1
ATOM 1758 C CA . PHE B 1 53 ? 8.156 -16.016 3.713 1 91 53 PHE B CA 1
ATOM 1759 C C . PHE B 1 53 ? 6.871 -16.016 2.896 1 91 53 PHE B C 1
ATOM 1761 O O . PHE B 1 53 ? 5.801 -16.359 3.41 1 91 53 PHE B O 1
ATOM 1768 N N . PRO B 1 54 ? 7.039 -15.727 1.61 1 86.81 54 PRO B N 1
ATOM 1769 C CA . PRO B 1 54 ? 5.828 -15.648 0.793 1 86.81 54 PRO B CA 1
ATOM 1770 C C . PRO B 1 54 ? 5.055 -16.969 0.75 1 86.81 54 PRO B C 1
ATOM 1772 O O . PRO B 1 54 ? 3.84 -16.969 0.536 1 86.81 54 PRO B O 1
ATOM 1775 N N . GLU B 1 55 ? 5.684 -18.094 1.035 1 84.5 55 GLU B N 1
ATOM 1776 C CA . GLU B 1 55 ? 5.062 -19.422 0.998 1 84.5 55 GLU B CA 1
ATOM 1777 C C . GLU B 1 55 ? 3.979 -19.547 2.062 1 84.5 55 GLU B C 1
ATOM 1779 O O . GLU B 1 55 ? 2.975 -20.234 1.852 1 84.5 55 GLU B O 1
ATOM 1784 N N . VAL B 1 56 ? 4.168 -18.891 3.127 1 80.94 56 VAL B N 1
ATOM 1785 C CA . VAL B 1 56 ? 3.23 -18.984 4.242 1 80.94 56 VAL B CA 1
ATOM 1786 C C . VAL B 1 56 ? 1.88 -18.406 3.828 1 80.94 56 VAL B C 1
ATOM 1788 O O . VAL B 1 56 ? 0.841 -19.047 4.02 1 80.94 56 VAL B O 1
ATOM 1791 N N . LEU B 1 57 ? 1.949 -17.281 3.209 1 80.19 57 LEU B N 1
ATOM 1792 C CA . LEU B 1 57 ? 0.698 -16.625 2.852 1 80.19 57 LEU B CA 1
ATOM 1793 C C . LEU B 1 57 ? 0.035 -17.328 1.669 1 80.19 57 LEU B C 1
ATOM 1795 O O . LEU B 1 57 ? -1.193 -17.422 1.612 1 80.19 57 LEU B O 1
ATOM 1799 N N . VAL B 1 58 ? 0.864 -17.75 0.786 1 79.25 58 VAL B N 1
ATOM 1800 C CA . VAL B 1 58 ? 0.315 -18.5 -0.345 1 79.25 58 VAL B CA 1
ATOM 1801 C C . VAL B 1 58 ? -0.37 -19.766 0.152 1 79.25 58 VAL B C 1
ATOM 1803 O O . VAL B 1 58 ? -1.445 -20.125 -0.33 1 79.25 58 VAL B O 1
ATOM 1806 N N . TYR B 1 59 ? 0.281 -20.391 1.069 1 75.69 59 TYR B N 1
ATOM 1807 C CA . TYR B 1 59 ? -0.286 -21.609 1.648 1 75.69 59 TYR B CA 1
ATOM 1808 C C . TYR B 1 59 ? -1.604 -21.312 2.354 1 75.69 59 TYR B C 1
ATOM 1810 O O . TYR B 1 59 ? -2.566 -22.062 2.23 1 75.69 59 TYR B O 1
ATOM 1818 N N . LEU B 1 60 ? -1.592 -20.25 3.051 1 71.88 60 LEU B N 1
ATOM 1819 C CA . LEU B 1 60 ? -2.793 -19.875 3.787 1 71.88 60 LEU B CA 1
ATOM 1820 C C . LEU B 1 60 ? -3.951 -19.594 2.834 1 71.88 60 LEU B C 1
ATOM 1822 O O . LEU B 1 60 ? -5.102 -19.906 3.145 1 71.88 60 LEU B O 1
ATOM 1826 N N . LEU B 1 61 ? -3.59 -19.094 1.732 1 70.44 61 LEU B N 1
ATOM 1827 C CA . LEU B 1 61 ? -4.633 -18.75 0.775 1 70.44 61 LEU B CA 1
ATOM 1828 C C . LEU B 1 61 ? -4.984 -19.938 -0.106 1 70.44 61 LEU B C 1
ATOM 1830 O O . LEU B 1 61 ? -6.09 -20 -0.653 1 70.44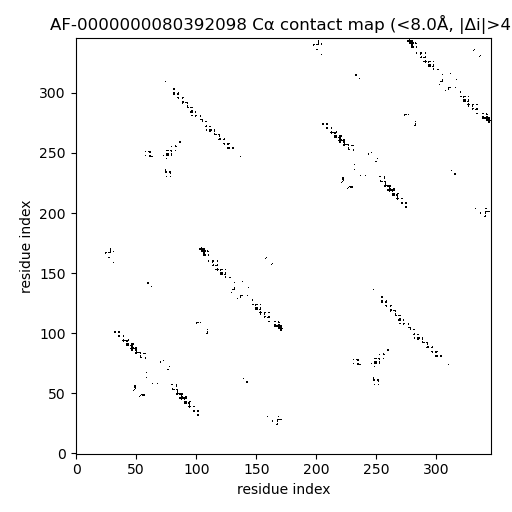 61 LEU B O 1
ATOM 1834 N N . HIS B 1 62 ? -4.02 -20.766 -0.59 1 65.12 62 HIS B N 1
ATOM 1835 C CA . HIS B 1 62 ? -4.199 -21.891 -1.486 1 65.12 62 HIS B CA 1
ATOM 1836 C C . HIS B 1 62 ? -4.516 -23.172 -0.707 1 65.12 62 HIS B C 1
ATOM 1838 O O . HIS B 1 62 ? -5.176 -24.062 -1.226 1 65.12 62 HIS B O 1
ATOM 1844 N N . HIS B 1 63 ? -4.727 -23.375 0.57 1 51.47 63 HIS B N 1
ATOM 1845 C CA . HIS B 1 63 ? -4.715 -24.594 1.37 1 51.47 63 HIS B CA 1
ATOM 1846 C C . HIS B 1 63 ? -4.566 -25.828 0.49 1 51.47 63 HIS B C 1
ATOM 1848 O O . HIS B 1 63 ? -4.832 -26.953 0.934 1 51.47 63 HIS B O 1
ATOM 1854 N N . SER B 1 64 ? -4.863 -25.844 -0.819 1 46.16 64 SER B N 1
ATOM 1855 C CA . SER B 1 64 ? -5.02 -27.234 -1.248 1 46.16 64 SER B CA 1
ATOM 1856 C C . SER B 1 64 ? -3.836 -28.078 -0.806 1 46.16 64 SER B C 1
ATOM 1858 O O . SER B 1 64 ? -2.721 -27.578 -0.652 1 46.16 64 SER B O 1
ATOM 1860 N N . SER B 1 65 ? -4.266 -29.156 -0.028 1 37.72 65 SER B N 1
ATOM 1861 C CA . SER B 1 65 ? -3.541 -30.359 0.327 1 37.72 65 SER B CA 1
ATOM 1862 C C . SER B 1 65 ? -2.406 -30.641 -0.656 1 37.72 65 SER B C 1
ATOM 1864 O O . SER B 1 65 ? -1.631 -31.578 -0.47 1 37.72 65 SER B O 1
ATOM 1866 N N . ASP B 1 66 ? -2.654 -30.344 -1.858 1 40.34 66 ASP B N 1
ATOM 1867 C CA . ASP B 1 66 ? -1.612 -30.953 -2.68 1 40.34 66 ASP B CA 1
ATOM 1868 C C . ASP B 1 66 ? -0.253 -30.312 -2.408 1 40.34 66 ASP B C 1
ATOM 1870 O O . ASP B 1 66 ? -0.167 -29.094 -2.178 1 40.34 66 ASP B O 1
ATOM 1874 N N . GLY B 1 67 ? 0.657 -30.938 -1.795 1 35.59 67 GLY B N 1
ATOM 1875 C CA . GLY B 1 67 ? 2.041 -30.812 -1.369 1 35.59 67 GLY B CA 1
ATOM 1876 C C . GLY B 1 67 ? 2.721 -29.578 -1.929 1 35.59 67 GLY B C 1
ATOM 1877 O O . GLY B 1 67 ? 2.35 -29.078 -2.998 1 35.59 67 GLY B O 1
ATOM 1878 N N . PHE B 1 68 ? 3.123 -28.547 -0.962 1 40.66 68 PHE B N 1
ATOM 1879 C CA . PHE B 1 68 ? 4.164 -27.562 -1.242 1 40.66 68 PHE B CA 1
ATOM 1880 C C . PHE B 1 68 ? 4.957 -27.953 -2.482 1 40.66 68 PHE B C 1
ATOM 1882 O O . PHE B 1 68 ? 5.914 -27.266 -2.855 1 40.66 68 PHE B O 1
ATOM 1889 N N . HIS B 1 69 ? 4.844 -29.234 -2.619 1 36.25 69 HIS B N 1
ATOM 1890 C CA . HIS B 1 69 ? 5.863 -29.875 -3.447 1 36.25 69 HIS B CA 1
ATOM 1891 C C . HIS B 1 69 ? 5.938 -29.219 -4.824 1 36.25 69 HIS B C 1
ATOM 1893 O O . HIS B 1 69 ? 6.836 -29.531 -5.609 1 36.25 69 HIS B O 1
ATOM 1899 N N . SER B 1 70 ? 4.785 -28.922 -5.457 1 40.53 70 SER B N 1
ATOM 1900 C CA . SER B 1 70 ? 5.184 -28.781 -6.855 1 40.53 70 SER B CA 1
ATOM 1901 C C . SER B 1 70 ? 5.809 -27.422 -7.125 1 40.53 70 SER B C 1
ATOM 1903 O O . SER B 1 70 ? 5.105 -26.469 -7.438 1 40.53 70 SER B O 1
ATOM 1905 N N . ARG B 1 71 ? 6.594 -26.797 -6.137 1 43.88 71 ARG B N 1
ATOM 1906 C CA . ARG B 1 71 ? 7.609 -25.859 -6.57 1 43.88 71 ARG B CA 1
ATOM 1907 C C . ARG B 1 71 ? 7.707 -25.812 -8.094 1 43.88 71 ARG B C 1
ATOM 1909 O O . ARG B 1 71 ? 8.312 -24.891 -8.656 1 43.88 71 ARG B O 1
ATOM 1916 N N . HIS B 1 72 ? 7.449 -27.016 -8.453 1 39.47 72 HIS B N 1
ATOM 1917 C CA . HIS B 1 72 ? 7.504 -27.203 -9.898 1 39.47 72 HIS B CA 1
ATOM 1918 C C . HIS B 1 72 ? 6.336 -26.516 -10.594 1 39.47 72 HIS B C 1
ATOM 1920 O O . HIS B 1 72 ? 6.027 -26.828 -11.75 1 39.47 72 HIS B O 1
ATOM 1926 N N . GLU B 1 73 ? 5.406 -26.047 -9.641 1 50.28 73 GLU B N 1
ATOM 1927 C CA . GLU B 1 73 ? 4.273 -25.531 -10.398 1 50.28 73 GLU B CA 1
ATOM 1928 C C . GLU B 1 73 ? 4.711 -24.438 -11.367 1 50.28 73 GLU B C 1
ATOM 1930 O O . GLU B 1 73 ? 5.77 -23.828 -11.188 1 50.28 73 GLU B O 1
ATOM 1935 N N . GLY B 1 74 ? 4.219 -24.422 -12.438 1 59.34 74 GLY B N 1
ATOM 1936 C CA . GLY B 1 74 ? 4.422 -23.672 -13.672 1 59.34 74 GLY B CA 1
ATOM 1937 C C . GLY B 1 74 ? 4.688 -22.203 -13.445 1 59.34 74 GLY B C 1
ATOM 1938 O O . GLY B 1 74 ? 5 -21.781 -12.328 1 59.34 74 GLY B O 1
ATOM 1939 N N . GLY B 1 75 ? 4.895 -21.516 -14.234 1 65.38 75 GLY B N 1
ATOM 1940 C CA . GLY B 1 75 ? 5.168 -20.094 -14.391 1 65.38 75 GLY B CA 1
ATOM 1941 C C . GLY B 1 75 ? 4.266 -19.219 -13.547 1 65.38 75 GLY B C 1
ATOM 1942 O O . GLY B 1 75 ? 4.727 -18.25 -12.938 1 65.38 75 GLY B O 1
ATOM 1943 N N . THR B 1 76 ? 3.111 -19.703 -13.203 1 70.19 76 THR B N 1
ATOM 1944 C CA . THR B 1 76 ? 2.145 -18.875 -12.492 1 70.19 76 THR B CA 1
ATOM 1945 C C . THR B 1 76 ? 2.398 -18.922 -10.984 1 70.19 76 THR B C 1
ATOM 1947 O O . THR B 1 76 ? 2.197 -17.922 -10.289 1 70.19 76 THR B O 1
ATOM 1950 N N . ALA B 1 77 ? 2.863 -20.094 -10.5 1 73.56 77 ALA B N 1
ATOM 1951 C CA . ALA B 1 77 ? 3.184 -20.188 -9.078 1 73.56 77 ALA B CA 1
ATOM 1952 C C . ALA B 1 77 ? 4.312 -19.234 -8.711 1 73.56 77 ALA B C 1
ATOM 1954 O O . ALA B 1 77 ? 4.277 -18.594 -7.648 1 73.56 77 ALA B O 1
ATOM 1955 N N . ARG B 1 78 ? 5.18 -19.125 -9.516 1 78.12 78 ARG B N 1
ATOM 1956 C CA . ARG B 1 78 ? 6.297 -18.219 -9.289 1 78.12 78 ARG B CA 1
ATOM 1957 C C . ARG B 1 78 ? 5.824 -16.766 -9.219 1 78.12 78 ARG B C 1
ATOM 1959 O O . ARG B 1 78 ? 6.324 -15.984 -8.414 1 78.12 78 ARG B O 1
ATOM 1966 N N . VAL B 1 79 ? 4.84 -16.453 -10.023 1 79.5 79 VAL B N 1
ATOM 1967 C CA . VAL B 1 79 ? 4.289 -15.109 -10.031 1 79.5 79 VAL B CA 1
ATOM 1968 C C . VAL B 1 79 ? 3.607 -14.82 -8.695 1 79.5 79 VAL B C 1
ATOM 1970 O O . VAL B 1 79 ? 3.709 -13.719 -8.156 1 79.5 79 VAL B O 1
ATOM 1973 N N . ALA B 1 80 ? 3.029 -15.836 -8.18 1 82.75 80 ALA B N 1
ATOM 1974 C CA . ALA B 1 80 ? 2.355 -15.664 -6.895 1 82.75 80 ALA B CA 1
ATOM 1975 C C . ALA B 1 80 ? 3.357 -15.352 -5.789 1 82.75 80 ALA B C 1
ATOM 1977 O O . ALA B 1 80 ? 3.129 -14.453 -4.973 1 82.75 80 ALA B O 1
ATOM 1978 N N . PHE B 1 81 ? 4.508 -15.984 -5.836 1 84.19 81 PHE B N 1
ATOM 1979 C CA . PHE B 1 81 ? 5.512 -15.773 -4.797 1 84.19 81 PHE B CA 1
ATOM 1980 C C . PHE B 1 81 ? 6.152 -14.398 -4.93 1 84.19 81 PHE B C 1
ATOM 1982 O O . PHE B 1 81 ? 6.324 -13.688 -3.938 1 84.19 81 PHE B O 1
ATOM 1989 N N . VAL B 1 82 ? 6.402 -14.039 -6.066 1 84.44 82 VAL B N 1
ATOM 1990 C CA . VAL B 1 82 ? 7.043 -12.75 -6.301 1 84.44 82 VAL B CA 1
ATOM 1991 C C . VAL B 1 82 ? 6.074 -11.625 -5.953 1 84.44 82 VAL B C 1
ATOM 1993 O O . VAL B 1 82 ? 6.457 -10.641 -5.316 1 84.44 82 VAL B O 1
ATOM 1996 N N . THR B 1 83 ? 4.883 -11.758 -6.359 1 86.75 83 THR B N 1
ATOM 1997 C CA . THR B 1 83 ? 3.885 -10.734 -6.074 1 86.75 83 THR B CA 1
ATOM 1998 C C . THR B 1 83 ? 3.678 -10.586 -4.566 1 86.75 83 THR B C 1
ATOM 2000 O O . THR B 1 83 ? 3.523 -9.469 -4.066 1 86.75 83 THR B O 1
ATOM 2003 N N . MET B 1 84 ? 3.732 -11.68 -3.904 1 89.62 84 MET B N 1
ATOM 2004 C CA . MET B 1 84 ? 3.566 -11.617 -2.455 1 89.62 84 MET B CA 1
ATOM 2005 C C . MET B 1 84 ? 4.734 -10.891 -1.803 1 89.62 84 MET B C 1
ATOM 2007 O O . MET B 1 84 ? 4.547 -10.133 -0.85 1 89.62 84 MET B O 1
ATOM 2011 N N . ARG B 1 85 ? 5.898 -11.133 -2.262 1 91.25 85 ARG B N 1
ATOM 2012 C CA . ARG B 1 85 ? 7.059 -10.438 -1.724 1 91.25 85 ARG B CA 1
ATOM 2013 C C . ARG B 1 85 ? 6.949 -8.93 -1.964 1 91.25 85 ARG B C 1
ATOM 2015 O O . ARG B 1 85 ? 7.219 -8.133 -1.064 1 91.25 85 ARG B O 1
ATOM 2022 N N . VAL B 1 86 ? 6.539 -8.594 -3.146 1 90.38 86 VAL B N 1
ATOM 2023 C CA . VAL B 1 86 ? 6.383 -7.188 -3.502 1 90.38 86 VAL B CA 1
ATOM 2024 C C . VAL B 1 86 ? 5.301 -6.551 -2.633 1 90.38 86 VAL B C 1
ATOM 2026 O O . VAL B 1 86 ? 5.477 -5.449 -2.115 1 90.38 86 VAL B O 1
ATOM 2029 N N . PHE B 1 87 ? 4.25 -7.305 -2.504 1 92.38 87 PHE B N 1
ATOM 2030 C CA . PHE B 1 87 ? 3.174 -6.84 -1.636 1 92.38 87 PHE B CA 1
ATOM 2031 C C . PHE B 1 87 ? 3.684 -6.617 -0.216 1 92.38 87 PHE B C 1
ATOM 2033 O O . PHE B 1 87 ? 3.355 -5.609 0.415 1 92.38 87 PHE B O 1
ATOM 2040 N N . GLY B 1 88 ? 4.469 -7.496 0.22 1 93.62 88 GLY B N 1
ATOM 2041 C CA . GLY B 1 88 ? 5.047 -7.355 1.547 1 93.62 88 GLY B CA 1
ATOM 2042 C C . GLY B 1 88 ? 5.906 -6.113 1.695 1 93.62 88 GLY B C 1
ATOM 2043 O O . GLY B 1 88 ? 5.828 -5.414 2.707 1 93.62 88 GLY B O 1
ATOM 2044 N N . CYS B 1 89 ? 6.707 -5.832 0.752 1 93.19 89 CYS B N 1
ATOM 2045 C CA . CYS B 1 89 ? 7.531 -4.629 0.771 1 93.19 89 CYS B CA 1
ATOM 2046 C C . CYS B 1 89 ? 6.664 -3.377 0.863 1 93.19 89 CYS B C 1
ATOM 2048 O O . CYS B 1 89 ? 6.98 -2.451 1.612 1 93.19 89 CYS B O 1
ATOM 2050 N N . PHE B 1 90 ? 5.613 -3.35 0.182 1 93.62 90 PHE B N 1
ATOM 2051 C CA . PHE B 1 90 ? 4.695 -2.217 0.204 1 93.62 90 PHE B CA 1
ATOM 2052 C C . PHE B 1 90 ? 4.02 -2.092 1.565 1 93.62 90 PHE B C 1
ATOM 2054 O O . PHE B 1 90 ? 3.846 -0.985 2.078 1 93.62 90 PHE B O 1
ATOM 2061 N N . LEU B 1 91 ? 3.637 -3.238 2.096 1 94.38 91 LEU B N 1
ATOM 2062 C CA . LEU B 1 91 ? 3 -3.211 3.408 1 94.38 91 LEU B CA 1
ATOM 2063 C C . LEU B 1 91 ? 3.941 -2.631 4.457 1 94.38 91 LEU B C 1
ATOM 2065 O O . LEU B 1 91 ? 3.518 -1.862 5.324 1 94.38 91 LEU B O 1
ATOM 2069 N N . LEU B 1 92 ? 5.195 -2.973 4.355 1 94.25 92 LEU B N 1
ATOM 2070 C CA . LEU B 1 92 ? 6.172 -2.449 5.305 1 94.25 92 LEU B CA 1
ATOM 2071 C C . LEU B 1 92 ? 6.281 -0.933 5.191 1 94.25 92 LEU B C 1
ATOM 2073 O O . LEU B 1 92 ? 6.293 -0.23 6.203 1 94.25 92 LEU B O 1
ATOM 2077 N N . ALA B 1 93 ? 6.336 -0.497 3.982 1 92.31 93 ALA B N 1
ATOM 2078 C CA . ALA B 1 93 ? 6.414 0.943 3.752 1 92.31 93 ALA B CA 1
ATOM 2079 C C . ALA B 1 93 ? 5.16 1.65 4.25 1 92.31 93 ALA B C 1
ATOM 2081 O O . ALA B 1 93 ? 5.238 2.723 4.852 1 92.31 93 ALA B O 1
ATOM 2082 N N . GLN B 1 94 ? 4.074 1.06 4.016 1 92.56 94 GLN B N 1
ATOM 2083 C CA . GLN B 1 94 ? 2.816 1.651 4.457 1 92.56 94 GLN B CA 1
ATOM 2084 C C . GLN B 1 94 ? 2.715 1.66 5.98 1 92.56 94 GLN B C 1
ATOM 2086 O O . GLN B 1 94 ? 2.135 2.578 6.562 1 92.56 94 GLN B O 1
ATOM 2091 N N . ALA B 1 95 ? 3.209 0.6 6.566 1 94.81 95 ALA B N 1
ATOM 2092 C CA . ALA B 1 95 ? 3.215 0.553 8.023 1 94.81 95 ALA B CA 1
ATOM 2093 C C . ALA B 1 95 ? 3.953 1.755 8.609 1 94.81 95 ALA B C 1
ATOM 2095 O O . ALA B 1 95 ? 3.471 2.395 9.547 1 94.81 95 ALA B O 1
ATOM 2096 N N . TYR B 1 96 ? 5.07 2.051 8.039 1 94.31 96 TYR B N 1
ATOM 2097 C CA . TYR B 1 96 ? 5.852 3.197 8.484 1 94.31 96 TYR B CA 1
ATOM 2098 C C . TYR B 1 96 ? 5.098 4.5 8.25 1 94.31 96 TYR B C 1
ATOM 2100 O O . TYR B 1 96 ? 5.035 5.359 9.125 1 94.31 96 TYR B O 1
ATOM 2108 N N . LEU B 1 97 ? 4.527 4.672 7.078 1 91.94 97 LEU B N 1
ATOM 2109 C CA . LEU B 1 97 ? 3.787 5.883 6.742 1 91.94 97 LEU B CA 1
ATOM 2110 C C . LEU B 1 97 ? 2.613 6.082 7.699 1 91.94 97 LEU B C 1
ATOM 2112 O O . LEU B 1 97 ? 2.383 7.191 8.18 1 91.94 97 LEU B O 1
ATOM 2116 N N . LEU B 1 98 ? 1.932 5.016 7.914 1 92.25 98 LEU B N 1
ATOM 2117 C CA . LEU B 1 98 ? 0.788 5.09 8.82 1 92.25 98 LEU B CA 1
ATOM 2118 C C . LEU B 1 98 ? 1.238 5.414 10.234 1 92.25 98 LEU B C 1
ATOM 2120 O O . LEU B 1 98 ? 0.563 6.156 10.953 1 92.25 98 LEU B O 1
ATOM 2124 N N . PHE B 1 99 ? 2.373 4.906 10.617 1 92.38 99 PHE B N 1
ATOM 2125 C CA . PHE B 1 99 ? 2.918 5.18 11.945 1 92.38 99 PHE B CA 1
ATOM 2126 C C . PHE B 1 99 ? 3.24 6.66 12.109 1 92.38 99 PHE B C 1
ATOM 2128 O O . PHE B 1 99 ? 2.953 7.254 13.148 1 92.38 99 PHE B O 1
ATOM 2135 N N . VAL B 1 100 ? 3.752 7.242 11.094 1 90.62 100 VAL B N 1
ATOM 2136 C CA . VAL B 1 100 ? 4.086 8.664 11.141 1 90.62 100 VAL B CA 1
ATOM 2137 C C . VAL B 1 100 ? 2.811 9.492 11.07 1 90.62 100 VAL B C 1
ATOM 2139 O O . VAL B 1 100 ? 2.693 10.516 11.758 1 90.62 100 VAL B O 1
ATOM 2142 N N . LEU B 1 101 ? 1.908 9.047 10.258 1 88.75 101 LEU B N 1
ATOM 2143 C CA . LEU B 1 101 ? 0.634 9.742 10.109 1 88.75 101 LEU B CA 1
ATOM 2144 C C . LEU B 1 101 ? -0.087 9.844 11.453 1 88.75 101 LEU B C 1
ATOM 2146 O O . LEU B 1 101 ? -0.771 10.828 11.719 1 88.75 101 LEU B O 1
ATOM 2150 N N . ARG B 1 102 ? 0.066 8.859 12.172 1 88.12 102 ARG B N 1
ATOM 2151 C CA . ARG B 1 102 ? -0.548 8.82 13.492 1 88.12 102 ARG B CA 1
ATOM 2152 C C . ARG B 1 102 ? -0.129 10.031 14.328 1 88.12 102 ARG B C 1
ATOM 2154 O O . ARG B 1 102 ? -0.927 10.562 15.102 1 88.12 102 ARG B O 1
ATOM 2161 N N . GLY B 1 103 ? 1.111 10.484 14.18 1 85.38 103 GLY B N 1
ATOM 2162 C CA . GLY B 1 103 ? 1.622 11.609 14.945 1 85.38 103 GLY B CA 1
ATOM 2163 C C . GLY B 1 103 ? 1.474 12.938 14.21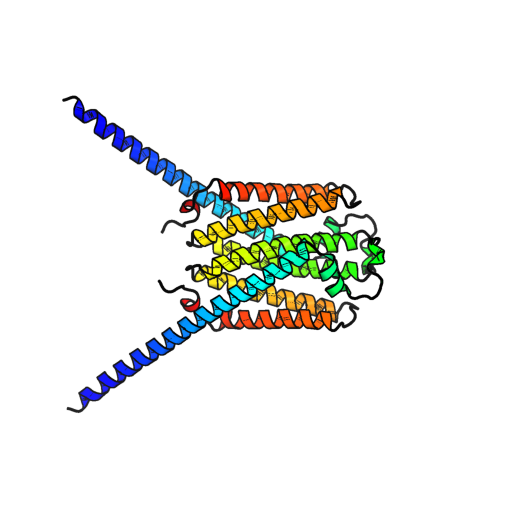9 1 85.38 103 GLY B C 1
ATOM 2164 O O . GLY B 1 103 ? 1.832 13.984 14.758 1 85.38 103 GLY B O 1
ATOM 2165 N N . GLY B 1 104 ? 0.874 12.828 13.031 1 80.88 104 GLY B N 1
ATOM 2166 C CA . GLY B 1 104 ? 0.776 14.047 12.234 1 80.88 104 GLY B CA 1
ATOM 2167 C C . GLY B 1 104 ? -0.371 14.945 12.664 1 80.88 104 GLY B C 1
ATOM 2168 O O . GLY B 1 104 ? -1.344 14.477 13.258 1 80.88 104 GLY B O 1
ATOM 2169 N N . THR B 1 105 ? -0.23 16.25 12.297 1 79.5 105 THR B N 1
ATOM 2170 C CA . THR B 1 105 ? -1.216 17.234 12.742 1 79.5 105 THR B CA 1
ATOM 2171 C C . THR B 1 105 ? -2.119 17.656 11.586 1 79.5 105 THR B C 1
ATOM 2173 O O . THR B 1 105 ? -3.088 18.391 11.789 1 79.5 105 THR B O 1
ATOM 2176 N N . ASP B 1 106 ? -1.839 17.156 10.445 1 84.69 106 ASP B N 1
ATOM 2177 C CA . ASP B 1 106 ? -2.654 17.547 9.297 1 84.69 106 ASP B CA 1
ATOM 2178 C C . ASP B 1 106 ? -3.941 16.719 9.242 1 84.69 106 ASP B C 1
ATOM 2180 O O . ASP B 1 106 ? -3.922 15.555 8.852 1 84.69 106 ASP B O 1
ATOM 2184 N N . GLY B 1 107 ? -5.039 17.375 9.625 1 84.25 107 GLY B N 1
ATOM 2185 C CA . GLY B 1 107 ? -6.324 16.688 9.688 1 84.25 107 GLY B CA 1
ATOM 2186 C C . GLY B 1 107 ? -6.789 16.172 8.344 1 84.25 107 GLY B C 1
ATOM 2187 O O . GLY B 1 107 ? -7.422 15.117 8.258 1 84.25 107 GLY B O 1
ATOM 2188 N N . ASN B 1 108 ? -6.508 16.922 7.293 1 84.38 108 ASN B N 1
ATOM 2189 C CA . ASN B 1 108 ? -6.91 16.484 5.957 1 84.38 108 ASN B CA 1
ATOM 2190 C C . ASN B 1 108 ? -6.211 15.195 5.551 1 84.38 108 AS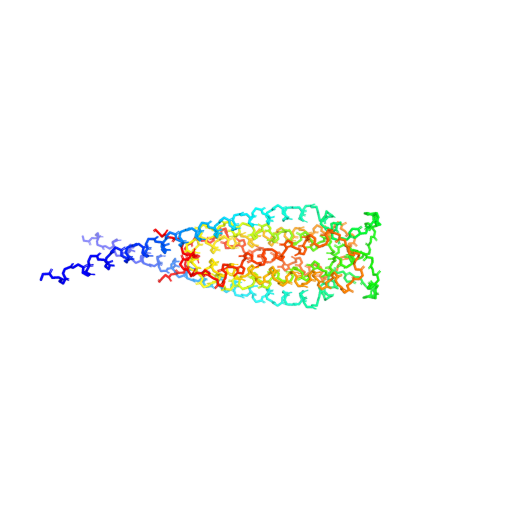N B C 1
ATOM 2192 O O . ASN B 1 108 ? -6.828 14.312 4.953 1 84.38 108 ASN B O 1
ATOM 2196 N N . MET B 1 109 ? -4.98 15.172 5.855 1 87 109 MET B N 1
ATOM 2197 C CA . MET B 1 109 ? -4.223 13.969 5.52 1 87 109 MET B CA 1
ATOM 2198 C C . MET B 1 109 ? -4.723 12.773 6.316 1 87 109 MET B C 1
ATOM 2200 O O . MET B 1 109 ? -4.844 11.672 5.777 1 87 109 MET B O 1
ATOM 2204 N N . ARG B 1 110 ? -4.988 12.977 7.516 1 89.06 110 ARG B N 1
ATOM 2205 C CA . ARG B 1 110 ? -5.504 11.898 8.352 1 89.06 110 ARG B CA 1
ATOM 2206 C C . ARG B 1 110 ? -6.863 11.422 7.852 1 89.06 110 ARG B C 1
ATOM 2208 O O . ARG B 1 110 ? -7.137 10.219 7.832 1 89.06 110 ARG B O 1
ATOM 2215 N N . ARG B 1 111 ? -7.648 12.32 7.488 1 89.12 111 ARG B N 1
ATOM 2216 C CA . ARG B 1 111 ? -8.945 11.977 6.918 1 89.12 111 ARG B CA 1
ATOM 2217 C C . ARG B 1 111 ? -8.781 11.195 5.617 1 89.12 111 ARG B C 1
ATOM 2219 O O . ARG B 1 111 ? -9.484 10.203 5.387 1 89.12 111 ARG B O 1
ATOM 2226 N N . ALA B 1 112 ? -7.949 11.648 4.828 1 90 112 ALA B N 1
ATOM 2227 C CA . ALA B 1 112 ? -7.68 10.969 3.566 1 90 112 ALA B CA 1
ATOM 2228 C C . ALA B 1 112 ? -7.211 9.531 3.807 1 90 112 ALA B C 1
ATOM 2230 O O . ALA B 1 112 ? -7.582 8.617 3.066 1 90 112 ALA B O 1
ATOM 2231 N N . ALA B 1 113 ? -6.359 9.375 4.805 1 91.75 113 ALA B N 1
ATOM 2232 C CA . ALA B 1 113 ? -5.887 8.031 5.137 1 91.75 113 ALA B CA 1
ATOM 2233 C C . ALA B 1 113 ? -7.047 7.129 5.543 1 91.75 113 ALA B C 1
ATOM 2235 O O . ALA B 1 113 ? -7.152 5.992 5.074 1 91.75 113 ALA B O 1
ATOM 2236 N N . VAL B 1 114 ? -7.875 7.656 6.375 1 92.06 114 VAL B N 1
ATOM 2237 C CA . VAL B 1 114 ? -9.031 6.891 6.84 1 92.06 114 VAL B CA 1
ATOM 2238 C C . VAL B 1 114 ? -9.914 6.52 5.652 1 92.06 114 VAL B C 1
ATOM 2240 O O . VAL B 1 114 ? -10.336 5.367 5.52 1 92.06 114 VAL B O 1
ATOM 2243 N N . GLN B 1 115 ? -10.172 7.434 4.816 1 92.12 115 GLN B N 1
ATOM 2244 C CA . GLN B 1 115 ? -10.992 7.191 3.633 1 92.12 115 GLN B CA 1
ATOM 2245 C C . GLN B 1 115 ? -10.312 6.211 2.682 1 92.12 115 GLN B C 1
ATOM 2247 O O . GLN B 1 115 ? -10.969 5.344 2.105 1 92.12 115 GLN B O 1
ATOM 2252 N N . SER B 1 116 ? -9.062 6.395 2.512 1 93.31 116 SER B N 1
ATOM 2253 C CA . SER B 1 116 ? -8.305 5.512 1.629 1 93.31 116 SER B CA 1
ATOM 2254 C C . SER B 1 116 ? -8.367 4.066 2.111 1 93.31 116 SER B C 1
ATOM 2256 O O . SER B 1 116 ? -8.609 3.152 1.322 1 93.31 116 SER B O 1
ATOM 2258 N N . TYR B 1 117 ? -8.188 3.889 3.389 1 94 117 TYR B N 1
ATOM 2259 C CA . TYR B 1 117 ? -8.188 2.529 3.914 1 94 117 TYR B CA 1
ATOM 2260 C C . TYR B 1 117 ? -9.594 1.944 3.928 1 94 117 TYR B C 1
ATOM 2262 O O . TYR B 1 117 ? -9.773 0.738 3.744 1 94 117 TYR B O 1
ATOM 2270 N N . PHE B 1 118 ? -10.609 2.791 4.102 1 93.5 118 PHE B N 1
ATOM 2271 C CA . PHE B 1 118 ? -11.984 2.322 3.967 1 93.5 118 PHE B CA 1
ATOM 2272 C C . PHE B 1 118 ? -12.219 1.733 2.58 1 93.5 118 PHE B C 1
ATOM 2274 O O . PHE B 1 118 ? -12.727 0.617 2.453 1 93.5 118 PHE B O 1
ATOM 2281 N N . VAL B 1 119 ? -11.766 2.447 1.574 1 91.81 119 VAL B N 1
ATOM 2282 C CA . VAL B 1 119 ? -11.969 2.021 0.194 1 91.81 119 VAL B CA 1
ATOM 2283 C C . VAL B 1 119 ? -11.125 0.785 -0.097 1 91.81 119 VAL B C 1
ATOM 2285 O O . VAL B 1 119 ? -11.609 -0.185 -0.684 1 91.81 119 VAL B O 1
ATOM 2288 N N . ALA B 1 120 ? -9.852 0.811 0.337 1 93.38 120 ALA B N 1
ATOM 2289 C CA . ALA B 1 120 ? -8.938 -0.302 0.087 1 93.38 120 ALA B CA 1
ATOM 2290 C C . ALA B 1 120 ? -9.477 -1.596 0.696 1 93.38 120 ALA B C 1
ATOM 2292 O O . ALA B 1 120 ? -9.547 -2.623 0.019 1 93.38 120 ALA B O 1
ATOM 2293 N N . PHE B 1 121 ? -9.891 -1.521 1.922 1 95.62 121 PHE B N 1
ATOM 2294 C CA . PHE B 1 121 ? -10.352 -2.723 2.605 1 95.62 121 PHE B CA 1
ATOM 2295 C C . PHE B 1 121 ? -11.734 -3.137 2.105 1 95.62 121 PHE B C 1
ATOM 2297 O O . PHE B 1 121 ? -12.039 -4.328 2.02 1 95.62 121 PHE B O 1
ATOM 2304 N N . GLY B 1 122 ? -12.547 -2.193 1.807 1 95.06 122 GLY B N 1
ATOM 2305 C CA . GLY B 1 122 ? -13.836 -2.512 1.215 1 95.06 122 GLY B CA 1
ATOM 2306 C C . GLY B 1 122 ? -13.719 -3.227 -0.119 1 95.06 122 GLY B C 1
ATOM 2307 O O . GLY B 1 122 ? -14.336 -4.273 -0.323 1 95.06 122 GLY B O 1
ATOM 2308 N N . LEU B 1 123 ? -12.891 -2.688 -1.002 1 93.62 123 LEU B N 1
ATOM 2309 C CA . LEU B 1 123 ? -12.68 -3.311 -2.303 1 93.62 123 LEU B CA 1
ATOM 2310 C C . LEU B 1 123 ? -12.023 -4.68 -2.148 1 93.62 123 LEU B C 1
ATOM 2312 O O . LEU B 1 123 ? -12.359 -5.617 -2.875 1 93.62 123 LEU B O 1
ATOM 2316 N N . THR B 1 124 ? -11.094 -4.781 -1.177 1 93.31 124 THR B N 1
ATOM 2317 C CA . THR B 1 124 ? -10.43 -6.051 -0.905 1 93.31 124 THR B CA 1
ATOM 2318 C C . THR B 1 124 ? -11.445 -7.098 -0.439 1 93.31 124 THR B C 1
ATOM 2320 O O . THR B 1 124 ? -11.414 -8.242 -0.894 1 93.31 124 THR B O 1
ATOM 2323 N N . THR B 1 125 ? -12.297 -6.727 0.438 1 93.81 125 THR B N 1
ATOM 2324 C CA . THR B 1 125 ? -13.336 -7.629 0.916 1 93.81 125 THR B CA 1
ATOM 2325 C C . THR B 1 125 ? -14.188 -8.133 -0.245 1 93.81 125 THR B C 1
ATOM 2327 O O . THR B 1 125 ? -14.453 -9.336 -0.351 1 93.81 125 THR B O 1
ATOM 2330 N N . LEU B 1 126 ? -14.555 -7.258 -1.1 1 92.25 126 LEU B N 1
ATOM 2331 C CA . LEU B 1 126 ? -15.375 -7.621 -2.248 1 92.25 126 LEU B CA 1
ATOM 2332 C C . LEU B 1 126 ? -14.617 -8.555 -3.188 1 92.25 126 LEU B C 1
ATOM 2334 O O . LEU B 1 126 ? -15.18 -9.531 -3.689 1 92.25 126 LEU B O 1
ATOM 2338 N N . ALA B 1 127 ? -13.359 -8.273 -3.432 1 88.62 127 ALA B N 1
ATOM 2339 C CA . ALA B 1 127 ? -12.531 -9.094 -4.309 1 88.62 127 ALA B CA 1
ATOM 2340 C C . ALA B 1 127 ? -12.375 -10.508 -3.752 1 88.62 127 ALA B C 1
ATOM 2342 O O . ALA B 1 127 ? -12.484 -11.492 -4.488 1 88.62 127 ALA B O 1
ATOM 2343 N N . LEU B 1 128 ? -12.078 -10.594 -2.494 1 87.94 128 LEU B N 1
ATOM 2344 C CA . LEU B 1 128 ? -11.891 -11.891 -1.855 1 87.94 128 LEU B CA 1
ATOM 2345 C C . LEU B 1 128 ? -13.203 -12.664 -1.806 1 87.94 128 LEU B C 1
ATOM 2347 O O . LEU B 1 128 ? -13.227 -13.883 -2.02 1 87.94 128 LEU B O 1
ATOM 2351 N N . ALA B 1 129 ? -14.289 -11.969 -1.495 1 88.88 129 ALA B N 1
ATOM 2352 C CA . ALA B 1 129 ? -15.602 -12.617 -1.463 1 88.88 129 ALA B CA 1
ATOM 2353 C C . ALA B 1 129 ? -15.977 -13.156 -2.838 1 88.88 129 ALA B C 1
ATOM 2355 O O . ALA B 1 129 ? -16.484 -14.273 -2.953 1 88.88 129 ALA B O 1
ATOM 2356 N N . ARG B 1 130 ? -15.727 -12.359 -3.842 1 85.44 130 ARG B N 1
ATOM 2357 C CA . ARG B 1 130 ? -16 -12.805 -5.203 1 85.44 130 ARG B CA 1
ATOM 2358 C C . ARG B 1 130 ? -15.195 -14.047 -5.551 1 85.44 130 ARG B C 1
ATOM 2360 O O . ARG B 1 130 ? -15.727 -14.992 -6.148 1 85.44 130 ARG B O 1
ATOM 2367 N N . ALA B 1 131 ? -13.922 -14.016 -5.215 1 82.69 131 ALA B N 1
ATOM 2368 C CA . ALA B 1 131 ? -13.062 -15.164 -5.484 1 82.69 131 ALA B CA 1
ATOM 2369 C C . ALA B 1 131 ? -13.562 -16.406 -4.77 1 82.69 131 ALA B C 1
ATOM 2371 O O . ALA B 1 131 ? -13.547 -17.516 -5.332 1 82.69 131 ALA B O 1
ATOM 2372 N N . GLN B 1 132 ? -13.984 -16.25 -3.572 1 82 132 GLN B N 1
ATOM 2373 C CA . GLN B 1 132 ? -14.477 -17.375 -2.773 1 82 132 GLN B CA 1
ATOM 2374 C C . GLN B 1 132 ? -15.789 -17.922 -3.34 1 82 132 GLN B C 1
ATOM 2376 O O . GLN B 1 132 ? -16.031 -19.125 -3.314 1 82 132 GLN B O 1
ATOM 2381 N N . LEU B 1 133 ? -16.578 -17.141 -3.811 1 82.75 133 LEU B N 1
ATOM 2382 C CA . LEU B 1 133 ? -17.922 -17.531 -4.258 1 82.75 133 LEU B CA 1
ATOM 2383 C C . LEU B 1 133 ? -17.875 -18.047 -5.691 1 82.75 133 LEU B C 1
ATOM 2385 O O . LEU B 1 133 ? -18.766 -18.812 -6.105 1 82.75 133 LEU B O 1
ATOM 2389 N N . THR B 1 134 ? -17.031 -17.531 -6.496 1 74.69 134 THR B N 1
ATOM 2390 C CA . THR B 1 134 ? -17.031 -17.875 -7.91 1 74.69 134 THR B CA 1
ATOM 2391 C C . THR B 1 134 ? -16.031 -19 -8.188 1 74.69 134 THR B C 1
ATOM 2393 O O . THR B 1 134 ? -16.156 -19.734 -9.172 1 74.69 134 THR B O 1
ATOM 2396 N N . GLU B 1 135 ? -14.992 -18.844 -7.523 1 62.59 135 GLU B N 1
ATOM 2397 C CA . GLU B 1 135 ? -13.945 -19.812 -7.871 1 62.59 135 GLU B CA 1
ATOM 2398 C C . GLU B 1 135 ? -14.07 -21.078 -7.043 1 62.59 135 GLU B C 1
ATOM 2400 O O . GLU B 1 135 ? -14.664 -21.078 -5.961 1 62.59 135 GLU B O 1
ATOM 2405 N N . ASP B 1 136 ? -14.078 -22.156 -7.621 1 57.53 136 ASP B N 1
ATOM 2406 C CA . ASP B 1 136 ? -14.086 -23.453 -6.953 1 57.53 136 ASP B CA 1
ATOM 2407 C C . ASP B 1 136 ? -13.07 -23.5 -5.816 1 57.53 136 ASP B C 1
ATOM 2409 O O . ASP B 1 136 ? -12.203 -24.375 -5.789 1 57.53 136 ASP B O 1
ATOM 2413 N N . MET B 1 137 ? -12.891 -22.344 -5.273 1 56.5 137 MET B N 1
ATOM 2414 C CA . MET B 1 137 ? -12.031 -22.391 -4.094 1 56.5 137 MET B CA 1
ATOM 2415 C C . MET B 1 137 ? -12.703 -23.172 -2.965 1 56.5 137 MET B C 1
ATOM 2417 O O . MET B 1 137 ? -13.898 -22.984 -2.699 1 56.5 137 MET B O 1
ATOM 2421 N N . PRO B 1 138 ? -12.078 -24.219 -2.586 1 55.34 138 PRO B N 1
ATOM 2422 C CA . PRO B 1 138 ? -12.711 -24.875 -1.439 1 55.34 138 PRO B CA 1
ATOM 2423 C C . PRO B 1 138 ? -13.062 -23.891 -0.321 1 55.34 138 PRO B C 1
ATOM 2425 O O . PRO B 1 138 ? -12.297 -22.969 -0.039 1 55.34 138 PRO B O 1
ATOM 2428 N N . VAL B 1 139 ? -14.328 -23.812 -0.189 1 55.19 139 VAL B N 1
ATOM 2429 C CA . VAL B 1 139 ? -14.781 -23.047 0.965 1 55.19 139 VAL B CA 1
ATOM 2430 C C . VAL B 1 139 ? -13.93 -23.391 2.186 1 55.19 139 VAL B C 1
ATOM 2432 O O . VAL B 1 139 ? -14.133 -24.438 2.812 1 55.19 139 VAL B O 1
ATOM 2435 N N . ARG B 1 140 ? -12.797 -22.781 2.301 1 67.69 140 ARG B N 1
ATOM 2436 C CA . ARG B 1 140 ? -11.961 -23.031 3.475 1 67.69 140 ARG B CA 1
ATOM 2437 C C . ARG B 1 140 ? -12.203 -21.969 4.547 1 67.69 140 ARG B C 1
ATOM 2439 O O . ARG B 1 140 ? -12.445 -20.812 4.234 1 67.69 140 ARG B O 1
ATOM 2446 N N . LEU B 1 141 ? -12.273 -22.547 5.68 1 71.5 141 LEU B N 1
ATOM 2447 C CA . LEU B 1 141 ? -12.484 -21.703 6.852 1 71.5 141 LEU B CA 1
ATOM 2448 C C . LEU B 1 141 ? -11.461 -20.578 6.898 1 71.5 141 LEU B C 1
ATOM 2450 O O . LEU B 1 141 ? -11.781 -19.453 7.293 1 71.5 141 LEU B O 1
ATOM 2454 N N . SER B 1 142 ? -10.266 -20.891 6.398 1 76.56 142 SER B N 1
ATOM 2455 C CA . SER B 1 142 ? -9.211 -19.875 6.445 1 76.56 142 SER B CA 1
ATOM 2456 C C . SER B 1 142 ? -9.539 -18.703 5.527 1 76.56 142 SER B C 1
ATOM 2458 O O . SER B 1 142 ? -9.328 -17.547 5.895 1 76.56 142 SER B O 1
ATOM 2460 N N . ASN B 1 143 ? -10.141 -19 4.426 1 79.5 143 ASN B N 1
ATOM 2461 C CA . ASN B 1 143 ? -10.484 -17.922 3.492 1 79.5 143 ASN B CA 1
ATOM 2462 C C . ASN B 1 143 ? -11.57 -17.016 4.059 1 79.5 143 ASN B C 1
ATOM 2464 O O . ASN B 1 143 ? -11.5 -15.797 3.92 1 79.5 143 ASN B O 1
ATOM 2468 N N . TRP B 1 144 ? -12.469 -17.641 4.77 1 85 144 TRP B N 1
ATOM 2469 C CA . TRP B 1 144 ? -13.555 -16.844 5.34 1 85 144 TRP B CA 1
ATOM 2470 C C . TRP B 1 144 ? -13.055 -15.977 6.484 1 85 144 TRP B C 1
ATOM 2472 O O . TRP B 1 144 ? -13.547 -14.859 6.684 1 85 144 TRP B O 1
ATOM 2482 N N . LEU B 1 145 ? -12.062 -16.5 7.184 1 84.44 145 LEU B N 1
ATOM 2483 C CA . LEU B 1 145 ? -11.469 -15.688 8.242 1 84.44 145 LEU B CA 1
ATOM 2484 C C . LEU B 1 145 ? -10.781 -14.445 7.672 1 84.44 145 LEU B C 1
ATOM 2486 O O . LEU B 1 145 ? -10.883 -13.359 8.242 1 84.44 145 LEU B O 1
ATOM 2490 N N . VAL B 1 146 ? -10.156 -14.617 6.617 1 85 146 VAL B N 1
ATOM 2491 C CA . VAL B 1 146 ? -9.492 -13.492 5.973 1 85 146 VAL B CA 1
ATOM 2492 C C . VAL B 1 146 ? -10.523 -12.484 5.48 1 85 146 VAL B C 1
ATOM 2494 O O . VAL B 1 146 ? -10.391 -11.281 5.715 1 85 146 VAL B O 1
ATOM 2497 N N . ILE B 1 147 ? -11.57 -12.992 4.918 1 90 147 ILE B N 1
ATOM 2498 C CA . ILE B 1 147 ? -12.625 -12.125 4.402 1 90 147 ILE B CA 1
ATOM 2499 C C . ILE B 1 147 ? -13.273 -11.367 5.559 1 90 147 ILE B C 1
ATOM 2501 O O . ILE B 1 147 ? -13.469 -10.148 5.477 1 90 147 ILE B O 1
ATOM 2505 N N . LEU B 1 148 ? -13.539 -12.102 6.59 1 90.5 148 LEU B N 1
ATOM 2506 C CA . LEU B 1 148 ? -14.172 -11.492 7.754 1 90.5 148 LEU B CA 1
ATOM 2507 C C . LEU B 1 148 ? -13.258 -10.43 8.367 1 90.5 148 LEU B C 1
ATOM 2509 O O . LEU B 1 148 ? -13.734 -9.391 8.828 1 90.5 148 LEU B O 1
ATOM 2513 N N . SER B 1 149 ? -11.992 -10.719 8.383 1 90.06 149 SER B N 1
ATOM 2514 C CA . SER B 1 149 ? -11.047 -9.758 8.93 1 90.06 149 SER B CA 1
ATOM 2515 C C . SER B 1 149 ? -11.031 -8.469 8.109 1 90.06 149 SER B C 1
ATOM 2517 O O . SER B 1 149 ? -11.047 -7.371 8.672 1 90.06 149 SER B O 1
ATOM 2519 N N . PHE B 1 150 ? -11.062 -8.586 6.852 1 92.19 150 PHE B N 1
ATOM 2520 C CA . PHE B 1 150 ? -11.062 -7.391 6.016 1 92.19 150 PHE B CA 1
ATOM 2521 C C . PHE B 1 150 ? -12.398 -6.664 6.113 1 92.19 150 PHE B C 1
ATOM 2523 O O . PHE B 1 150 ? -12.453 -5.434 6.059 1 92.19 150 PHE B O 1
ATOM 2530 N N . PHE B 1 151 ? -13.422 -7.414 6.27 1 93.38 151 PHE B N 1
ATOM 2531 C CA . PHE B 1 151 ? -14.734 -6.797 6.457 1 93.38 151 PHE B CA 1
ATOM 2532 C C . PHE B 1 151 ? -14.773 -6 7.754 1 93.38 151 PHE B C 1
ATOM 2534 O O . PHE B 1 151 ? -15.273 -4.871 7.781 1 93.38 151 PHE B O 1
ATOM 2541 N N . ALA B 1 152 ? -14.242 -6.566 8.766 1 91.75 152 ALA B N 1
ATOM 2542 C CA . ALA B 1 152 ? -14.188 -5.879 10.055 1 91.75 152 ALA B CA 1
ATOM 2543 C C . ALA B 1 152 ? -13.367 -4.594 9.953 1 91.75 152 ALA B C 1
ATOM 2545 O O . ALA B 1 152 ? -13.766 -3.557 10.492 1 91.75 152 ALA B O 1
ATOM 2546 N N . LEU B 1 153 ? -12.312 -4.641 9.273 1 91.31 153 LEU B N 1
ATOM 2547 C CA . LEU B 1 153 ? -11.492 -3.449 9.07 1 91.31 153 LEU B CA 1
ATOM 2548 C C . LEU B 1 153 ? -12.25 -2.406 8.25 1 91.31 153 LEU B C 1
ATOM 2550 O O . LEU B 1 153 ? -12.164 -1.209 8.539 1 91.31 153 LEU B O 1
ATOM 2554 N N . THR B 1 154 ? -12.93 -2.893 7.246 1 93.5 154 THR B N 1
ATOM 2555 C CA . THR B 1 154 ? -13.75 -1.988 6.445 1 93.5 154 THR B CA 1
ATOM 2556 C C . THR B 1 154 ? -14.742 -1.238 7.328 1 93.5 154 THR B C 1
ATOM 2558 O O . THR B 1 154 ? -14.867 -0.015 7.234 1 93.5 154 THR B O 1
ATOM 2561 N N . MET B 1 155 ? -15.328 -1.939 8.18 1 92.44 155 MET B N 1
ATOM 2562 C CA . MET B 1 155 ? -16.344 -1.339 9.039 1 92.44 155 MET B CA 1
ATOM 2563 C C . MET B 1 155 ? -15.711 -0.365 10.031 1 92.44 155 MET B C 1
ATOM 2565 O O . MET B 1 155 ? -16.281 0.688 10.32 1 92.44 155 MET B O 1
ATOM 2569 N N . ALA B 1 156 ? -14.625 -0.665 10.547 1 89.69 156 ALA B N 1
ATOM 2570 C CA . ALA B 1 156 ? -13.922 0.222 11.477 1 89.69 156 ALA B CA 1
ATOM 2571 C C . ALA B 1 156 ? -13.578 1.551 10.805 1 89.69 156 ALA B C 1
ATOM 2573 O O . ALA B 1 156 ? -13.82 2.619 11.375 1 89.69 156 ALA B O 1
ATOM 2574 N N . TYR B 1 157 ? -13.062 1.476 9.656 1 92.44 157 TYR B N 1
ATOM 2575 C CA . TYR B 1 157 ? -12.695 2.701 8.961 1 92.44 157 TYR B CA 1
ATOM 2576 C C . TYR B 1 157 ? -13.93 3.434 8.445 1 92.44 157 TYR B C 1
ATOM 2578 O O . TYR B 1 157 ? -13.93 4.664 8.352 1 92.44 157 TYR B O 1
ATOM 2586 N N . ALA B 1 158 ? -14.938 2.691 8.07 1 89.56 158 ALA B N 1
ATOM 2587 C CA . ALA B 1 158 ? -16.203 3.314 7.668 1 89.56 158 ALA B CA 1
ATOM 2588 C C . ALA B 1 158 ? -16.766 4.168 8.797 1 89.56 158 ALA B C 1
ATOM 2590 O O . ALA B 1 158 ? -17.281 5.262 8.555 1 89.56 158 ALA B O 1
ATOM 2591 N N . TRP B 1 159 ? -16.641 3.664 9.938 1 85.88 159 TRP B N 1
ATOM 2592 C CA . TRP B 1 159 ? -17.156 4.391 11.094 1 85.88 159 TRP B CA 1
ATOM 2593 C C . TRP B 1 159 ? -16.5 5.762 11.211 1 85.88 159 TRP B C 1
ATOM 2595 O O . TRP B 1 159 ? -17.188 6.773 11.398 1 85.88 159 TRP B O 1
ATOM 2605 N N . PHE B 1 160 ? -15.273 5.832 10.992 1 85.81 160 PHE B N 1
ATOM 2606 C CA . PHE B 1 160 ? -14.555 7.094 11.133 1 85.81 160 PHE B CA 1
ATOM 2607 C C . PHE B 1 160 ? -14.742 7.957 9.883 1 85.81 160 PHE B C 1
ATOM 2609 O O . PHE B 1 160 ? -14.617 9.18 9.953 1 85.81 160 PHE B O 1
ATOM 2616 N N . SER B 1 161 ? -14.961 7.41 8.812 1 80.31 161 SER B N 1
ATOM 2617 C CA . SER B 1 161 ? -15.125 8.164 7.57 1 80.31 161 SER B CA 1
ATOM 2618 C C . SER B 1 161 ? -16.484 8.859 7.52 1 80.31 161 SER B C 1
ATOM 2620 O O . SER B 1 161 ? -16.594 9.977 7 1 80.31 161 SER B O 1
ATOM 2622 N N . PHE B 1 162 ? -17.359 8.258 7.992 1 80.94 162 PHE B N 1
ATOM 2623 C CA . PHE B 1 162 ? -18.703 8.773 7.766 1 80.94 162 PHE B CA 1
ATOM 2624 C C . PHE B 1 162 ? -19.266 9.391 9.039 1 80.94 162 PHE B C 1
ATOM 2626 O O . PHE B 1 162 ? -20.172 10.227 8.977 1 80.94 162 PHE B O 1
ATOM 2633 N N . PHE B 1 163 ? -18.797 9.062 10.211 1 74.75 163 PHE B N 1
ATOM 2634 C CA . PHE B 1 163 ? -19.469 9.516 11.422 1 74.75 163 PHE B CA 1
ATOM 2635 C C . PHE B 1 163 ? -18.578 10.477 12.203 1 74.75 163 PHE B C 1
ATOM 2637 O O . PHE B 1 163 ? -19.047 11.156 13.117 1 74.75 163 PHE B O 1
ATOM 2644 N N . GLU B 1 164 ? -17.328 10.484 11.844 1 70.69 164 GLU B N 1
ATOM 2645 C CA . GLU B 1 164 ? -16.484 11.344 12.664 1 70.69 164 GLU B CA 1
ATOM 2646 C C . GLU B 1 164 ? -16.109 12.617 11.922 1 70.69 164 GLU B C 1
ATOM 2648 O O . GLU B 1 164 ? -15.953 12.609 10.703 1 70.69 164 GLU B O 1
ATOM 2653 N N . ARG B 1 165 ? -16.094 13.695 12.648 1 68.06 165 ARG B N 1
ATOM 2654 C CA . ARG B 1 165 ? -15.836 15.031 12.125 1 68.06 165 ARG B CA 1
ATOM 2655 C C . ARG B 1 165 ? -14.344 15.234 11.844 1 68.06 165 ARG B C 1
ATOM 2657 O O . ARG B 1 165 ? -13.508 14.477 12.344 1 68.06 165 ARG B O 1
ATOM 2664 N N . ILE B 1 166 ? -14.039 16.25 11.086 1 66.44 166 ILE B N 1
ATOM 2665 C CA . ILE B 1 166 ? -12.688 16.625 10.688 1 66.44 166 ILE B CA 1
ATOM 2666 C C . ILE B 1 166 ? -11.852 16.938 11.93 1 66.44 166 ILE B C 1
ATOM 2668 O O . ILE B 1 166 ? -10.656 16.641 11.977 1 66.44 166 ILE B O 1
ATOM 2672 N N . SER B 1 167 ? -12.453 17.5 12.969 1 71.38 167 SER B N 1
ATOM 2673 C CA . SER B 1 167 ? -11.734 17.906 14.172 1 71.38 167 SER B CA 1
ATOM 2674 C C . SER B 1 167 ? -11.078 16.703 14.844 1 71.38 167 SER B C 1
ATOM 2676 O O . SER B 1 167 ? -10.078 16.859 15.555 1 71.38 167 SER B O 1
ATOM 2678 N N . VAL B 1 168 ? -11.594 15.539 14.477 1 69.19 168 VAL B N 1
ATOM 2679 C CA . VAL B 1 168 ? -11.07 14.312 15.07 1 69.19 168 VAL B CA 1
ATOM 2680 C C . VAL B 1 168 ? -9.703 13.992 14.477 1 69.19 168 VAL B C 1
ATOM 2682 O O . VAL B 1 168 ? -8.875 13.344 15.117 1 69.19 168 VAL B O 1
ATOM 2685 N N . TYR B 1 169 ? -9.523 14.57 13.391 1 73.94 169 TYR B N 1
ATOM 2686 C CA . TYR B 1 169 ? -8.281 14.25 12.695 1 73.94 169 TYR B CA 1
ATOM 2687 C C . TYR B 1 169 ? -7.211 15.297 12.977 1 73.94 169 TYR B C 1
ATOM 2689 O O . TYR B 1 169 ? -6.051 15.133 12.586 1 73.94 169 TYR B O 1
ATOM 2697 N N . GLU B 1 170 ? -7.629 16.375 13.547 1 71.31 170 GLU B N 1
ATOM 2698 C CA . GLU B 1 170 ? -6.672 17.438 13.867 1 71.31 170 GLU B CA 1
ATOM 2699 C C . GLU B 1 170 ? -6.039 17.203 15.234 1 71.31 170 GLU B C 1
ATOM 2701 O O . GLU B 1 170 ? -6.715 16.781 16.172 1 71.31 170 GLU B O 1
ATOM 2706 N N . LEU B 1 171 ? -4.695 16.984 15.242 1 60.16 171 LEU B N 1
ATOM 2707 C CA . LEU B 1 171 ? -4.055 16.875 16.547 1 60.16 171 LEU B CA 1
ATOM 2708 C C . LEU B 1 171 ? -4.051 18.203 17.266 1 60.16 171 LEU B C 1
ATOM 2710 O O . LEU B 1 171 ? -3.904 19.266 16.641 1 60.16 171 LEU B O 1
ATOM 2714 N N . GLY B 1 172 ? -4.941 18.375 18.312 1 48.75 172 GLY B N 1
ATOM 2715 C CA . GLY B 1 172 ? -4.887 19.594 19.109 1 48.75 172 GLY B CA 1
ATOM 2716 C C . GLY B 1 172 ? -3.471 20.078 19.359 1 48.75 172 GLY B C 1
ATOM 2717 O O . GLY B 1 172 ? -2.57 19.266 19.594 1 48.75 172 GLY B O 1
ATOM 2718 N N . ARG B 1 173 ? -3.076 21.297 18.703 1 40.69 173 ARG B N 1
ATOM 2719 C CA . ARG B 1 173 ? -1.953 21.969 19.344 1 40.69 173 ARG B CA 1
ATOM 2720 C C . ARG B 1 173 ? -2.205 22.156 20.844 1 40.69 173 ARG B C 1
ATOM 2722 O O . ARG B 1 173 ? -3.35 22.312 21.266 1 40.69 173 ARG B O 1
#

Solvent-accessible surface area (backbone atoms only — not comparable to full-atom values): 17117 Å² total; per-residue (Å²): 132,77,75,66,62,61,61,58,56,51,53,55,49,52,52,52,50,48,48,51,50,51,48,49,36,51,50,46,27,51,48,51,38,48,50,33,48,52,50,20,51,49,30,35,53,52,9,51,42,22,45,76,39,28,64,58,57,47,44,59,71,29,58,63,78,67,60,87,65,52,76,71,45,58,53,44,40,54,44,28,42,52,50,32,23,40,50,8,27,43,28,37,21,47,15,52,36,37,49,49,47,53,75,40,55,47,24,67,54,44,47,39,45,36,44,21,49,21,50,20,28,42,49,30,26,51,52,51,48,48,45,51,72,69,39,90,45,73,89,39,71,59,54,51,51,52,36,51,49,30,44,51,49,18,50,57,26,42,48,51,54,73,71,47,60,65,70,36,31,34,51,79,130,131,78,75,66,63,63,60,59,56,49,53,54,48,51,51,51,49,49,47,52,50,50,49,49,37,51,49,48,27,52,49,51,37,49,51,33,49,52,51,19,52,50,30,35,54,52,8,50,42,21,45,75,40,28,63,59,57,49,44,60,69,30,58,60,78,70,59,88,64,52,76,70,45,57,56,46,39,54,45,27,41,51,52,33,23,41,49,8,26,44,28,36,22,47,15,52,34,38,49,50,47,54,75,41,56,45,25,66,54,45,47,39,46,37,44,22,48,21,51,19,28,42,48,31,26,51,52,50,48,48,46,52,72,69,39,91,44,74,88,41,72,58,54,50,50,53,36,51,51,30,44,52,50,17,50,56,27,42,48,52,54,72,74,46,61,67,69,35,31,34,51,81,127

Organism: NCBI:txid72520

Sequence (346 aa):
MHRMSSTSARAHSSTFSAGSFFGQGRDAKKRVNKLFAIHAGIMFTLGLLSALFPEVLVYLLHHSSDGFHSRHEGGTARVAFVTMRVFGCFLLAQAYLLFVLRGGTDGNMRRAAVQSYFVAFGLTTLALARAQLTEDMPVRLSNWLVILSFFALTMAYAWFSFFERISVYELGRMHRMSSTSARAHSSTFSAGSFFGQGRDAKKRVNKLFAIHAGIMFTLGLLSALFPEVLVYLLHHSSDGFHSRHEGGTARVAFVTMRVFGCFLLAQAYLLFVLRGGTDGNMRRAAVQSYFVAFGLTTLALARAQLTEDMPVRLSNWLVILSFFALTMAYAWFSFFERISVYELGR

pLDDT: mean 77.5, std 16.87, range [34.72, 95.81]

Nearest PDB structures (foldseek):
  7zdk-assembly1_D  TM=3.587E-01  e=4.909E+00  Escherichia coli K-12

Radius of gyration: 25.43 Å; Cα contacts (8 Å, |Δi|>4): 415; chains: 2; bounding box: 74×88×63 Å